Protein AF-0000000069701714 (afdb_homodimer)

Nearest PDB structures (foldseek):
  5wip-assembly1_D  TM=7.190E-01  e=1.326E-04  Escherichia coli
  6p77-assembly2_B  TM=6.780E-01  e=8.697E-03  Catenulispora acidiphila DSM 44928
  3f7s-assembly1_A-2  TM=6.806E-01  e=1.245E-02  Pseudomonas putida KT2440
  2rgq-assembly1_A  TM=5.587E-01  e=4.366E-02  Nostoc punctiforme PCC 73102
  3cnx-assembly1_A  TM=5.392E-01  e=1.832E-01  Streptomyces avermitilis

pLDDT: mean 75.85, std 23.56, range [25.2, 98.56]

InterPro domains:
  IPR007973 Pilus assembly TraE [PF05309] (18-181)
  IPR007973 Pilus assembly TraE [TIGR02761] (8-180)

Sequence (380 aa):
VELKAHRFMGRYTSLAFVILLGLLVISLSGNTLAWLQIDALINSHEETYIPMGLDASFTLSRNRTDASYLEQTAESLVLLRYNVSPESVKANHQALLRFFDNETRPAMQDVLAEEAQRVIDNNVTSAFYLSGLDTYPSAGMVDIHGTVQQWIGSRKQPPEEKTLRLELRYRRGMVTIKAFREKINVSALHVELKAHRFMGRYTSLAFVILLGLLVISLSGNTLAWLQIDALINSHEETYIPMGLDASFTLSRNRTDASYLEQTAESLVLLRYNVSPESVKANHQALLRFFDNETRPAMQDVLAEEAQRVIDNNVTSAFYLSGLDTYPSAGMVDIHGTVQQWIGSRKQPPEEKTLRLELRYRRGMVTIKAFREKINVSALH

Secondary structure (DSSP, 8-state):
-HHHHHHHHHHHHHHHHHHHHHHHHHHHHHHHHHHHHHHHHHHT-------TTS---SS-HHHHHHHHHHHHHHHHHHHHHHSB-TTTHHHHHHHHHTTB-TTTHHHHHHHHHHHHHHHHHTTEEEEEEEEEEEEEGGGTEEEEEEEEEEEETTEEPPPEEEEEEEEEEEETTEEEEEEEEEE--GGGG-/-HHHHHHHHHHHHHHHHHHHHHHHHHHHHHHHHHHHHHHHHHHT-------TTS---SS-HHHHHHHHHHHHHHHHHHHHHHSB-TTTHHHHHHHHHTTB-TTTHHHHHHHHHHHHHHHHHTTEEEEEEEEEEEEEGGGTEEEEEEEEEEEETTEEPPPEEEEEEEEEEEETTEEEEEEEEEE--GGGG-

Structure (mmCIF, N/CA/C/O backbone):
data_AF-0000000069701714-model_v1
#
loop_
_entity.id
_entity.type
_entity.pdbx_description
1 polymer 'Type IV conjugative transfer system protein TraE'
#
loop_
_atom_site.group_PDB
_atom_site.id
_atom_site.type_symbol
_atom_site.label_atom_id
_atom_site.label_alt_id
_atom_site.label_comp_id
_atom_site.label_asym_id
_atom_site.label_entity_id
_atom_site.label_seq_id
_atom_site.pdbx_PDB_ins_code
_atom_site.Cartn_x
_atom_site.Cartn_y
_atom_site.Cartn_z
_atom_site.occupancy
_atom_site.B_iso_or_equiv
_atom_site.auth_seq_id
_atom_site.auth_comp_id
_atom_site.auth_asym_id
_atom_site.auth_atom_id
_atom_site.pdbx_PDB_model_num
ATOM 1 N N . VAL A 1 1 ? -13.398 76.625 35.562 1 35.69 1 VAL A N 1
ATOM 2 C CA . VAL A 1 1 ? -14.047 75.625 34.719 1 35.69 1 VAL A CA 1
ATOM 3 C C . VAL A 1 1 ? -13.008 74.875 33.875 1 35.69 1 VAL A C 1
ATOM 5 O O . VAL A 1 1 ? -13.133 73.688 33.594 1 35.69 1 VAL A O 1
ATOM 8 N N . GLU A 1 2 ? -12 75.625 33.344 1 48.5 2 GLU A N 1
ATOM 9 C CA . GLU A 1 2 ? -10.984 75.062 32.438 1 48.5 2 GLU A CA 1
ATOM 10 C C . GLU A 1 2 ? -10.039 74.125 33.188 1 48.5 2 GLU A C 1
ATOM 12 O O . GLU A 1 2 ? -9.539 73.188 32.594 1 48.5 2 GLU A O 1
ATOM 17 N N . LEU A 1 3 ? -9.633 74.438 34.375 1 49.34 3 LEU A N 1
ATOM 18 C CA . LEU A 1 3 ? -8.703 73.625 35.125 1 49.34 3 LEU A CA 1
ATOM 19 C C . LEU A 1 3 ? -9.312 72.25 35.438 1 49.34 3 LEU A C 1
ATOM 21 O O . LEU A 1 3 ? -8.594 71.25 35.531 1 49.34 3 LEU A O 1
ATOM 25 N N . LYS A 1 4 ? -10.594 72.188 35.719 1 47.44 4 LYS A N 1
ATOM 26 C CA . LYS A 1 4 ? -11.25 70.938 36.031 1 47.44 4 LYS A CA 1
ATOM 27 C C . LYS A 1 4 ? -11.312 70 34.812 1 47.44 4 LYS A C 1
ATOM 29 O O . LYS A 1 4 ? -11.305 68.812 34.938 1 47.44 4 LYS A O 1
ATOM 34 N N . ALA A 1 5 ? -11.422 70.5 33.625 1 49.34 5 ALA A N 1
ATOM 35 C CA . ALA A 1 5 ? -11.5 69.75 32.406 1 49.34 5 ALA A CA 1
ATOM 36 C C . ALA A 1 5 ? -10.172 69.062 32.094 1 49.34 5 ALA A C 1
ATOM 38 O O . ALA A 1 5 ? -10.141 67.938 31.531 1 49.34 5 ALA A O 1
ATOM 39 N N . HIS A 1 6 ? -9.047 69.625 32.469 1 51.22 6 HIS A N 1
ATOM 40 C CA . HIS A 1 6 ? -7.738 69.062 32.188 1 51.22 6 HIS A CA 1
ATOM 41 C C . HIS A 1 6 ? -7.48 67.875 33.125 1 51.22 6 HIS A C 1
ATOM 43 O O . HIS A 1 6 ? -6.797 66.875 32.719 1 51.22 6 HIS A O 1
ATOM 49 N N . ARG A 1 7 ? -7.961 67.875 34.375 1 50.06 7 ARG A N 1
ATOM 50 C CA . ARG A 1 7 ? -7.77 66.75 35.281 1 50.06 7 ARG A CA 1
ATOM 51 C C . ARG A 1 7 ? -8.594 65.562 34.844 1 50.06 7 ARG A C 1
ATOM 53 O O . ARG A 1 7 ? -8.164 6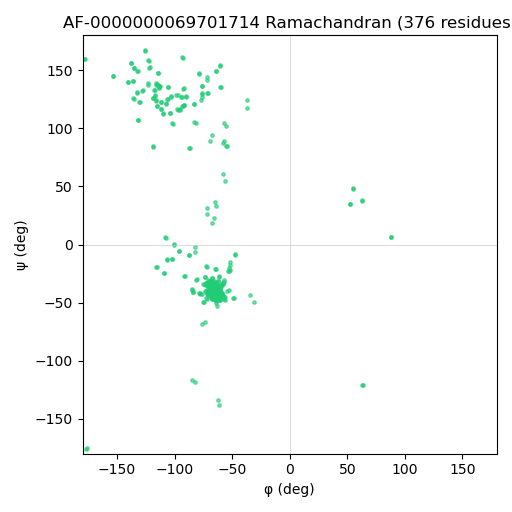4.438 35 1 50.06 7 ARG A O 1
ATOM 60 N N . PHE A 1 8 ? -9.773 65.812 34.25 1 49.41 8 PHE A N 1
ATOM 61 C CA . PHE A 1 8 ? -10.594 64.75 33.781 1 49.41 8 PHE A CA 1
ATOM 62 C C . PHE A 1 8 ? -9.977 64.125 32.531 1 49.41 8 PHE A C 1
ATOM 64 O O . PHE A 1 8 ? -10.094 62.906 32.312 1 49.41 8 PHE A O 1
ATOM 71 N N . MET A 1 9 ? -9.297 64.938 31.703 1 53.53 9 MET A N 1
ATOM 72 C CA . MET A 1 9 ? -8.648 64.438 30.5 1 53.53 9 MET A CA 1
ATOM 73 C C . MET A 1 9 ? -7.438 63.594 30.875 1 53.53 9 MET A C 1
ATOM 75 O O . MET A 1 9 ? -7.129 62.594 30.203 1 53.53 9 MET A O 1
ATOM 79 N N . GLY A 1 10 ? -6.84 64 31.969 1 51.97 10 GLY A N 1
ATOM 80 C CA . GLY A 1 10 ? -5.707 63.219 32.438 1 51.97 10 GLY A CA 1
ATOM 81 C C . GLY A 1 10 ? -6.094 61.844 32.906 1 51.97 10 GLY A C 1
ATOM 82 O O . GLY A 1 10 ? -5.375 60.844 32.656 1 51.97 10 GLY A O 1
ATOM 83 N N . ARG A 1 11 ? -7.242 61.688 33.625 1 60.72 11 ARG A N 1
ATOM 84 C CA . ARG A 1 11 ? -7.738 60.438 34.125 1 60.72 11 ARG A CA 1
ATOM 85 C C . ARG A 1 11 ? -8.211 59.531 32.969 1 60.72 11 ARG A C 1
ATOM 87 O O . ARG A 1 11 ? -7.984 58.312 33 1 60.72 11 ARG A O 1
ATOM 94 N N . TYR A 1 12 ? -8.828 60.156 31.969 1 59.78 12 TYR A N 1
ATOM 95 C CA . TYR A 1 12 ? -9.305 59.375 30.844 1 59.78 12 TYR A CA 1
ATOM 96 C C . TYR A 1 12 ? -8.133 58.906 29.984 1 59.78 12 TYR A C 1
ATOM 98 O O . TYR A 1 12 ? -8.148 57.781 29.484 1 59.78 12 TYR A O 1
ATOM 106 N N . THR A 1 13 ? -7.141 59.781 29.969 1 65.12 13 THR A N 1
ATOM 107 C CA . THR A 1 13 ? -5.961 59.344 29.219 1 65.12 13 THR A CA 1
ATOM 108 C C . THR A 1 13 ? -5.223 58.25 29.969 1 65.12 13 THR A C 1
ATOM 110 O O . THR A 1 13 ? -4.742 57.281 29.359 1 65.12 13 THR A O 1
ATOM 113 N N . SER A 1 14 ? -5.16 58.5 31.281 1 65.56 14 SER A N 1
ATOM 114 C CA . SER A 1 14 ? -4.527 57.438 32.062 1 65.56 14 SER A CA 1
ATOM 115 C C . SER A 1 14 ? -5.344 56.156 31.984 1 65.56 14 SER A C 1
ATOM 117 O O . SER A 1 14 ? -4.785 55.062 31.844 1 65.56 14 SER A O 1
ATOM 119 N N . LEU A 1 15 ? -6.668 56.219 31.906 1 64.81 15 LEU A N 1
ATOM 120 C CA . LEU A 1 15 ? -7.535 55.031 31.781 1 64.81 15 LEU A CA 1
ATOM 121 C C . LEU A 1 15 ? -7.406 54.406 30.406 1 64.81 15 LEU A C 1
ATOM 123 O O . LEU A 1 15 ? -7.375 53.188 30.281 1 64.81 15 LEU A O 1
ATOM 127 N N . ALA A 1 16 ? -7.234 55.281 29.438 1 66.12 16 ALA A N 1
ATOM 128 C CA . ALA A 1 16 ? -7.055 54.781 28.078 1 66.12 16 ALA A CA 1
ATOM 129 C C . ALA A 1 16 ? -5.723 54.062 27.938 1 66.12 16 ALA A C 1
ATOM 131 O O . ALA A 1 16 ? -5.648 53 27.297 1 66.12 16 ALA A O 1
ATOM 132 N N . PHE A 1 17 ? -4.797 54.594 28.609 1 65.81 17 PHE A N 1
ATOM 133 C CA . PHE A 1 17 ? -3.48 53.938 28.594 1 65.81 17 PHE A CA 1
ATOM 134 C C . PHE A 1 17 ? -3.514 52.594 29.312 1 65.81 17 PHE A C 1
ATOM 136 O O . PHE A 1 17 ? -2.934 51.625 28.828 1 65.81 17 PHE A O 1
ATOM 143 N N . VAL A 1 18 ? -4.164 52.5 30.406 1 65.81 18 VAL A N 1
ATOM 144 C CA . VAL A 1 18 ? -4.266 51.281 31.172 1 65.81 18 VAL A CA 1
ATOM 145 C C . VAL A 1 18 ? -5.051 50.219 30.375 1 65.81 18 VAL A C 1
ATOM 147 O O . VAL A 1 18 ? -4.684 49.062 30.344 1 65.81 18 VAL A O 1
ATOM 150 N N . ILE A 1 19 ? -6.039 50.688 29.594 1 66.88 19 ILE A N 1
ATOM 151 C CA . ILE A 1 19 ? -6.84 49.781 28.781 1 66.88 19 ILE A CA 1
ATOM 152 C C . ILE A 1 19 ? -6.016 49.281 27.594 1 66.88 19 ILE A C 1
ATOM 154 O O . ILE A 1 19 ? -6.027 48.094 27.281 1 66.88 19 ILE A O 1
ATOM 158 N N . LEU A 1 20 ? -5.223 50.25 27.031 1 70.06 20 LEU A N 1
ATOM 159 C CA . LEU A 1 20 ? -4.402 49.906 25.875 1 70.06 20 LEU A CA 1
ATOM 160 C C . LEU A 1 20 ? -3.273 48.969 26.297 1 70.06 20 LEU A C 1
ATOM 162 O O . LEU A 1 20 ? -2.945 48.031 25.562 1 70.06 20 LEU A O 1
ATOM 166 N N . LEU A 1 21 ? -2.701 49.219 27.453 1 69.38 21 LEU A N 1
ATOM 167 C CA . LEU A 1 21 ? -1.675 48.344 28 1 69.38 21 LEU A CA 1
ATOM 168 C C . LEU A 1 21 ? -2.256 46.969 28.328 1 69.38 21 LEU A C 1
ATOM 170 O O . LEU A 1 21 ? -1.619 45.938 28.078 1 69.38 21 LEU A O 1
ATOM 174 N N . GLY A 1 22 ? -3.465 46.906 28.812 1 69.25 22 GLY A N 1
ATOM 175 C CA . GLY A 1 22 ? -4.141 45.656 29.047 1 69.25 22 GLY A CA 1
ATOM 176 C C . GLY A 1 22 ? -4.422 44.875 27.781 1 69.25 22 GLY A C 1
ATOM 177 O O . GLY A 1 22 ? -4.188 43.656 27.719 1 69.25 22 GLY A O 1
ATOM 178 N N . LEU A 1 23 ? -4.906 45.594 26.75 1 71.75 23 LEU A N 1
ATOM 179 C CA . LEU A 1 23 ? -5.199 44.938 25.469 1 71.75 23 LEU A CA 1
ATOM 180 C C . LEU A 1 23 ? -3.918 44.438 24.812 1 71.75 23 LEU A C 1
ATOM 182 O O . LEU A 1 23 ? -3.914 43.375 24.188 1 71.75 23 LEU A O 1
ATOM 186 N N . LEU A 1 24 ? -2.842 45.125 24.953 1 70.44 24 LEU A N 1
ATOM 187 C CA . LEU A 1 24 ? -1.544 44.719 24.438 1 70.44 24 LEU A CA 1
ATOM 188 C C . LEU A 1 24 ? -1.056 43.469 25.156 1 70.44 24 LEU A C 1
ATOM 190 O O . LEU A 1 24 ? -0.547 42.531 24.516 1 70.44 24 LEU A O 1
ATOM 194 N N . VAL A 1 25 ? -1.129 43.438 26.469 1 69.56 25 VAL A N 1
ATOM 195 C CA . VAL A 1 25 ? -0.719 42.281 27.25 1 69.56 25 VAL A CA 1
ATOM 196 C C . VAL A 1 25 ? -1.58 41.062 26.875 1 69.56 25 VAL A C 1
ATOM 198 O O . VAL A 1 25 ? -1.067 39.969 26.703 1 69.56 25 VAL A O 1
ATOM 201 N N . ILE A 1 26 ? -2.826 41.25 26.625 1 67.12 26 ILE A N 1
ATOM 202 C CA . ILE A 1 26 ? -3.725 40.188 26.203 1 67.12 26 ILE A CA 1
ATOM 203 C C . ILE A 1 26 ? -3.338 39.719 24.797 1 67.12 26 ILE A C 1
ATOM 205 O O . ILE A 1 26 ? -3.283 38.5 24.547 1 67.12 26 ILE A O 1
ATOM 209 N N . SER A 1 27 ? -3.059 40.656 23.875 1 71.88 27 SER A N 1
ATOM 210 C CA . SER A 1 27 ? -2.666 40.312 22.516 1 71.88 27 SER A CA 1
ATOM 211 C C . SER A 1 27 ? -1.327 39.594 22.484 1 71.88 27 SER A C 1
ATOM 213 O O . SER A 1 27 ? -1.164 38.594 21.766 1 71.88 27 SER A O 1
ATOM 215 N N . LEU A 1 28 ? -0.394 40.031 23.328 1 67.69 28 LEU A N 1
ATOM 216 C CA . LEU A 1 28 ? 0.915 39.406 23.406 1 67.69 28 LEU A CA 1
ATOM 217 C C . LEU A 1 28 ? 0.807 38.031 24.062 1 67.69 28 LEU A C 1
ATOM 219 O O . LEU A 1 28 ? 1.471 37.094 23.641 1 67.69 28 LEU A O 1
ATOM 223 N N . SER A 1 29 ? 0.047 37.875 25.078 1 67.75 29 SER A N 1
ATOM 224 C CA . SER A 1 29 ? -0.213 36.562 25.703 1 67.75 29 SER A CA 1
ATOM 225 C C . SER A 1 29 ? -0.876 35.625 24.719 1 67.75 29 SER A C 1
ATOM 227 O O . SER A 1 29 ? -0.533 34.438 24.688 1 67.75 29 SER A O 1
ATOM 229 N N . GLY A 1 30 ? -1.789 36.188 24.031 1 64.56 30 GLY A N 1
ATOM 230 C CA . GLY A 1 30 ? -2.387 35.375 22.984 1 64.56 30 GLY A CA 1
ATOM 231 C C . GLY A 1 30 ? -1.386 34.938 21.938 1 64.56 30 GLY A C 1
ATOM 232 O O . GLY A 1 30 ? -1.435 33.781 21.484 1 64.56 30 GLY A O 1
ATOM 233 N N . ASN A 1 31 ? -0.5 35.75 21.516 1 68.38 31 ASN A N 1
ATOM 234 C CA . ASN A 1 31 ? 0.561 35.438 20.578 1 68.38 31 ASN A CA 1
ATOM 235 C C . ASN A 1 31 ? 1.516 34.375 21.141 1 68.38 31 ASN A C 1
ATOM 237 O O . ASN A 1 31 ? 1.912 33.469 20.438 1 68.38 31 ASN A O 1
ATOM 241 N N . THR A 1 32 ? 1.95 34.531 22.344 1 63.25 32 THR A N 1
ATOM 242 C CA . THR A 1 32 ? 2.863 33.594 22.984 1 63.25 32 THR A CA 1
ATOM 243 C C . THR A 1 32 ? 2.193 32.25 23.188 1 63.25 32 THR A C 1
ATOM 245 O O . THR A 1 32 ? 2.82 31.203 22.969 1 63.25 32 THR A O 1
ATOM 248 N N . LEU A 1 33 ? 0.977 32.25 23.625 1 58.03 33 LEU A N 1
ATOM 249 C CA . LEU A 1 33 ? 0.252 31 23.766 1 58.03 33 LEU A CA 1
ATOM 250 C C . LEU A 1 33 ? 0.104 30.281 22.438 1 58.03 33 LEU A C 1
ATOM 252 O O . LEU A 1 33 ? 0.226 29.062 22.359 1 58.03 33 LEU A O 1
ATOM 256 N N . ALA A 1 34 ? -0.141 30.969 21.422 1 57.62 34 ALA A N 1
ATOM 257 C CA . ALA A 1 34 ? -0.23 30.391 20.078 1 57.62 34 ALA A CA 1
ATOM 258 C C . ALA A 1 34 ? 1.113 29.828 19.641 1 57.62 34 ALA A C 1
ATOM 260 O O . ALA A 1 34 ? 1.172 28.75 19.047 1 57.62 34 ALA A O 1
ATOM 261 N N . TRP A 1 35 ? 2.127 30.469 20.078 1 59.03 35 TRP A N 1
ATOM 262 C CA . TRP A 1 35 ? 3.463 30 19.719 1 59.03 35 TRP A CA 1
ATOM 263 C C . TRP A 1 35 ? 3.859 28.797 20.578 1 59.03 35 TRP A C 1
ATOM 265 O O . TRP A 1 35 ? 4.477 27.844 20.078 1 59.03 35 TRP A O 1
ATOM 275 N N . LEU A 1 36 ? 3.578 28.812 21.828 1 51.25 36 LEU A N 1
ATOM 276 C CA . LEU A 1 36 ? 3.84 27.672 22.688 1 51.25 36 LEU A CA 1
ATOM 277 C C . LEU A 1 36 ? 3.023 26.453 22.25 1 51.25 36 LEU A C 1
ATOM 279 O O . LEU A 1 36 ? 3.521 25.328 22.266 1 51.25 36 LEU A O 1
ATOM 283 N N . GLN A 1 37 ? 1.837 26.625 21.922 1 49.97 37 GLN A N 1
ATOM 284 C CA . GLN A 1 37 ? 1.022 25.531 21.422 1 49.97 37 GLN A CA 1
ATOM 285 C C . GLN A 1 37 ? 1.606 24.953 20.125 1 49.97 37 GLN A C 1
ATOM 287 O O . GLN A 1 37 ? 1.603 23.734 19.922 1 49.97 37 GLN A O 1
ATOM 292 N N . ILE A 1 38 ? 2.098 25.766 19.344 1 45.94 38 ILE A N 1
ATOM 293 C CA . ILE A 1 38 ? 2.779 25.328 18.125 1 45.94 38 ILE A CA 1
ATOM 294 C C . ILE A 1 38 ? 4.02 24.516 18.5 1 45.94 38 ILE A C 1
ATOM 296 O O . ILE A 1 38 ? 4.27 23.453 17.938 1 45.94 38 ILE A O 1
ATOM 300 N N . ASP A 1 39 ? 4.805 25 19.375 1 44.94 39 ASP A N 1
ATOM 301 C CA . ASP A 1 39 ? 6.016 24.312 19.828 1 44.94 39 ASP A CA 1
ATOM 302 C C . ASP A 1 39 ? 5.676 23 20.516 1 44.94 39 ASP A C 1
ATOM 304 O O . ASP A 1 39 ? 6.348 21.984 20.297 1 44.94 39 ASP A O 1
ATOM 308 N N . ALA A 1 40 ? 4.805 22.922 21.516 1 39.19 40 ALA A N 1
ATOM 309 C CA . ALA A 1 40 ? 4.355 21.703 22.156 1 39.19 40 ALA A CA 1
ATOM 310 C C . ALA A 1 40 ? 3.838 20.688 21.141 1 39.19 40 ALA A C 1
ATOM 312 O O . ALA A 1 40 ? 4.039 19.484 21.281 1 39.19 40 ALA A O 1
ATOM 313 N N . LEU A 1 41 ? 3.199 21.219 20.25 1 36.28 41 LEU A N 1
ATOM 314 C CA . LEU A 1 41 ? 2.738 20.328 19.172 1 36.28 41 LEU A CA 1
ATOM 315 C C . LEU A 1 41 ? 3.918 19.766 18.406 1 36.28 41 LEU A C 1
ATOM 317 O O . LEU A 1 41 ? 3.904 18.594 18.016 1 36.28 41 LEU A O 1
ATOM 321 N N . ILE A 1 42 ? 4.906 20.547 18.281 1 32.75 42 ILE A N 1
ATOM 322 C CA . ILE A 1 42 ? 6.105 20.062 17.594 1 32.75 42 ILE A CA 1
ATOM 323 C C . ILE A 1 42 ? 6.879 19.125 18.516 1 32.75 42 ILE A C 1
ATOM 325 O O . ILE A 1 42 ? 7.355 18.078 18.078 1 32.75 42 ILE A O 1
ATOM 329 N N . ASN A 1 43 ? 7.148 19.453 19.703 1 31.67 43 ASN A N 1
ATOM 330 C CA . ASN A 1 43 ? 8.023 18.703 20.594 1 31.67 43 ASN A CA 1
ATOM 331 C C . ASN A 1 43 ? 7.289 17.531 21.234 1 31.67 43 ASN A C 1
ATOM 333 O O . ASN A 1 43 ? 7.883 16.75 22 1 31.67 43 ASN A O 1
ATOM 337 N N . SER A 1 44 ? 6.062 17.609 21.453 1 31.16 44 SER A N 1
ATOM 338 C CA . SER A 1 44 ? 5.438 16.5 22.172 1 31.16 44 SER A CA 1
ATOM 339 C C . SER A 1 44 ? 5.484 15.219 21.359 1 31.16 44 SER A C 1
ATOM 341 O O . SER A 1 44 ? 4.797 14.242 21.688 1 31.16 44 SER A O 1
ATOM 343 N N . HIS A 1 45 ? 6.426 15.188 20.453 1 29.75 45 HIS A N 1
ATOM 344 C CA . HIS A 1 45 ? 6.25 14.07 19.531 1 29.75 45 HIS A CA 1
ATOM 345 C C . HIS A 1 45 ? 6.562 12.742 20.203 1 29.75 45 HIS A C 1
ATOM 347 O O . HIS A 1 45 ? 7.098 11.828 19.562 1 29.75 45 HIS A O 1
ATOM 353 N N . GLU A 1 46 ? 6.422 12.68 21.484 1 27.73 46 GLU A N 1
ATOM 354 C CA . GLU A 1 46 ? 6.836 11.414 22.094 1 27.73 46 GLU A CA 1
ATOM 355 C C . GLU A 1 46 ? 5.941 10.266 21.625 1 27.73 46 GLU A C 1
ATOM 357 O O . GLU A 1 46 ? 4.867 10.047 22.188 1 27.73 46 GLU A O 1
ATOM 362 N N . GLU A 1 47 ? 5.52 10.289 20.375 1 27.14 47 GLU A N 1
ATOM 363 C CA . GLU A 1 47 ? 4.418 9.367 20.156 1 27.14 47 GLU A CA 1
ATOM 364 C C . GLU A 1 47 ? 4.883 7.914 20.25 1 27.14 47 GLU A C 1
ATOM 366 O O . GLU A 1 47 ? 5.738 7.477 19.469 1 27.14 47 GLU A O 1
ATOM 371 N N . THR A 1 48 ? 4.844 7.332 21.484 1 26.8 48 THR A N 1
ATOM 372 C CA . THR A 1 48 ? 4.992 5.922 21.828 1 26.8 48 THR A CA 1
ATOM 373 C C . THR A 1 48 ? 3.941 5.074 21.109 1 26.8 48 THR A C 1
ATOM 375 O O . THR A 1 48 ? 2.742 5.238 21.344 1 26.8 48 THR A O 1
ATOM 378 N N . TYR A 1 49 ? 3.941 5.074 19.828 1 27.89 49 TYR A N 1
ATOM 379 C CA . TYR A 1 49 ? 2.916 4.406 19.031 1 27.89 49 TYR A CA 1
ATOM 380 C C . TYR A 1 49 ? 2.807 2.932 19.406 1 27.89 49 TYR A C 1
ATOM 382 O O . TYR A 1 49 ? 3.758 2.168 19.234 1 27.89 49 TYR A O 1
ATOM 390 N N . ILE A 1 50 ? 2.012 2.562 20.469 1 28.92 50 ILE A N 1
ATOM 391 C CA . ILE A 1 50 ? 1.513 1.235 20.828 1 28.92 50 ILE A CA 1
ATOM 392 C C . ILE A 1 50 ? 0.72 0.66 19.656 1 28.92 5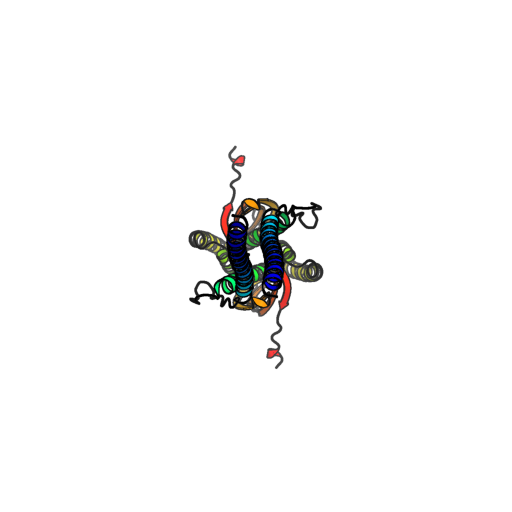0 ILE A C 1
ATOM 394 O O . ILE A 1 50 ? -0.202 1.302 19.141 1 28.92 50 ILE A O 1
ATOM 398 N N . PRO A 1 51 ? 1.087 -0.301 18.766 1 28.53 51 PRO A N 1
ATOM 399 C CA . PRO A 1 51 ? 0.241 -1.032 17.828 1 28.53 51 PRO A CA 1
ATOM 400 C C . PRO A 1 51 ? -1.134 -1.368 18.406 1 28.53 51 PRO A C 1
ATOM 402 O O . PRO A 1 51 ? -1.293 -1.451 19.625 1 28.53 51 PRO A O 1
ATOM 405 N N . MET A 1 52 ? -2.344 -1.035 17.844 1 30.59 52 MET A N 1
ATOM 406 C CA . MET A 1 52 ? -3.68 -1.103 18.438 1 30.59 52 MET A CA 1
ATOM 407 C C . MET A 1 52 ? -3.797 -2.291 19.375 1 30.59 52 MET A C 1
ATOM 409 O O . MET A 1 52 ? -4.711 -2.344 20.203 1 30.59 52 MET A O 1
ATOM 413 N N . GLY A 1 53 ? -3.424 -3.49 19.297 1 28.48 53 GLY A N 1
ATOM 414 C CA . GLY A 1 53 ? -3.553 -4.199 20.562 1 28.48 53 GLY A CA 1
ATOM 415 C C . GLY A 1 53 ? -2.766 -3.555 21.688 1 28.48 53 GLY A C 1
ATOM 416 O O . GLY A 1 53 ? -2.74 -4.07 22.812 1 28.48 53 GLY A O 1
ATOM 417 N N . LEU A 1 54 ? -1.708 -3.021 21.375 1 25.25 54 LEU A N 1
ATOM 418 C CA . LEU A 1 54 ? -0.882 -2.648 22.531 1 25.25 54 LEU A CA 1
ATOM 419 C C . LEU A 1 54 ? -1.433 -1.401 23.203 1 25.25 54 LEU A C 1
ATOM 421 O O . LEU A 1 54 ? -1.924 -0.487 22.547 1 25.25 54 LEU A O 1
ATOM 425 N N . ASP A 1 55 ? -1.761 -1.233 24.578 1 26.53 55 ASP A N 1
ATOM 426 C CA . ASP A 1 55 ? -2.24 -0.361 25.641 1 26.53 55 ASP A CA 1
ATOM 427 C C . ASP A 1 55 ? -1.522 0.986 25.609 1 26.53 55 ASP A C 1
ATOM 429 O O . ASP A 1 55 ? -1.557 1.734 26.594 1 26.53 55 ASP A O 1
ATOM 433 N N . ALA A 1 56 ? -0.498 1.4 24.922 1 29.08 56 ALA A N 1
ATOM 434 C CA . ALA A 1 56 ? 0.23 2.482 25.578 1 29.08 56 ALA A CA 1
ATOM 435 C C . ALA A 1 56 ? -0.569 3.783 25.547 1 29.08 56 ALA A C 1
ATOM 437 O O . ALA A 1 56 ? -1.261 4.066 24.562 1 29.08 56 ALA A O 1
ATOM 438 N N . SER A 1 57 ? -0.622 4.879 26.656 1 27.36 57 SER A N 1
ATOM 439 C CA . SER A 1 57 ? -1.278 6.035 27.25 1 27.36 57 SER A CA 1
ATOM 440 C C . SER A 1 57 ? -1.317 7.215 26.297 1 27.36 57 SER A C 1
ATOM 442 O O . SER A 1 57 ? -0.627 7.211 25.266 1 27.36 57 SER A O 1
ATOM 444 N N . PHE A 1 58 ? -1.007 8.711 26.906 1 27.38 58 PHE A N 1
ATOM 445 C CA . PHE A 1 58 ? -1.506 10.078 26.984 1 27.38 58 PHE A CA 1
ATOM 446 C C . PHE A 1 58 ? -1.075 10.883 25.766 1 27.38 58 PHE A C 1
ATOM 448 O O . PHE A 1 58 ? -1.895 11.562 25.141 1 27.38 58 PHE A O 1
ATOM 455 N N . THR A 1 59 ? -0.13 12.109 25.984 1 30.94 59 THR A N 1
ATOM 456 C CA . THR A 1 59 ? 0.456 13.32 25.406 1 30.94 59 THR A CA 1
ATOM 457 C C . THR A 1 59 ? 1.133 13.008 24.078 1 30.94 59 THR A C 1
ATOM 459 O O . THR A 1 59 ? 1.718 13.898 23.453 1 30.94 59 THR A O 1
ATOM 462 N N . LEU A 1 60 ? 1.586 11.734 23.609 1 34.5 60 LEU A N 1
ATOM 463 C CA . LEU A 1 60 ? 2.199 10.625 22.875 1 34.5 60 LEU A CA 1
ATOM 464 C C . LEU A 1 60 ? 1.333 10.211 21.703 1 34.5 60 LEU A C 1
ATOM 466 O O . LEU A 1 60 ? 1.586 9.172 21.078 1 34.5 60 LEU A O 1
ATOM 470 N N . SER A 1 61 ? 0.298 10.672 21.422 1 41.62 61 SER A N 1
ATOM 471 C CA . SER A 1 61 ? -0.87 10.312 20.625 1 41.62 61 SER A CA 1
ATOM 472 C C . SER A 1 61 ? -0.595 10.477 19.141 1 41.62 61 SER A C 1
ATOM 474 O O . SER A 1 61 ? -0.863 9.57 18.344 1 41.62 61 SER A O 1
ATOM 476 N N . ARG A 1 62 ? -0.41 12.008 18.703 1 43.75 62 ARG A N 1
ATOM 477 C CA . ARG A 1 62 ? -0.035 12.273 17.312 1 43.75 62 ARG A CA 1
ATOM 478 C C . ARG A 1 62 ? 1.143 11.398 16.891 1 43.75 62 ARG A C 1
ATOM 480 O O . ARG A 1 62 ? 1.17 10.891 15.766 1 43.75 62 ARG A O 1
ATOM 487 N N . ASN A 1 63 ? 2.25 11.406 17.953 1 51.81 63 ASN A N 1
ATOM 488 C CA . ASN A 1 63 ? 3.461 10.656 17.625 1 51.81 63 ASN A CA 1
ATOM 489 C C . ASN A 1 63 ? 3.158 9.18 17.391 1 51.81 63 ASN A C 1
ATOM 491 O O . ASN A 1 63 ? 3.688 8.578 16.453 1 51.81 63 ASN A O 1
ATOM 495 N N . ARG A 1 64 ? 2.182 8.789 18.203 1 58.19 64 ARG A N 1
ATOM 496 C CA . ARG A 1 64 ? 1.89 7.367 18.016 1 58.19 64 ARG A CA 1
ATOM 497 C C . ARG A 1 64 ? 1.04 7.145 16.766 1 58.19 64 ARG A C 1
ATOM 499 O O . ARG A 1 64 ? 1.255 6.184 16.031 1 58.19 64 ARG A O 1
ATOM 506 N N . THR A 1 65 ? 0.091 8.047 16.656 1 60.62 65 THR A N 1
ATOM 507 C CA . THR A 1 65 ? -0.744 7.93 15.477 1 60.62 65 THR A CA 1
ATOM 508 C C . THR A 1 65 ? 0.09 8.102 14.211 1 60.62 65 THR A C 1
ATOM 510 O O . THR A 1 65 ? -0.084 7.363 13.234 1 60.62 65 THR A O 1
ATOM 513 N N . ASP A 1 66 ? 1.007 9.07 14.367 1 69.19 66 ASP A N 1
ATOM 514 C CA . ASP A 1 66 ? 1.93 9.242 13.25 1 69.19 66 ASP A CA 1
ATOM 515 C C . ASP A 1 66 ? 2.791 7.996 13.047 1 69.19 66 ASP A C 1
ATOM 517 O O . ASP A 1 66 ? 3.021 7.57 11.914 1 69.19 66 ASP A O 1
ATOM 521 N N . ALA A 1 67 ? 3.08 7.445 14.242 1 76.06 67 ALA A N 1
ATOM 522 C CA . ALA A 1 67 ? 3.916 6.25 14.156 1 76.06 67 ALA A CA 1
ATOM 523 C C . ALA A 1 67 ? 3.139 5.078 13.57 1 76.06 67 ALA A C 1
ATOM 525 O O . ALA A 1 67 ? 3.662 4.34 12.727 1 76.06 67 ALA A O 1
ATOM 526 N N . SER A 1 68 ? 1.926 4.898 13.992 1 79.5 68 SER A N 1
ATOM 527 C CA . SER A 1 68 ? 1.097 3.803 13.492 1 79.5 68 SER A CA 1
ATOM 528 C C . SER A 1 68 ? 0.851 3.93 11.992 1 79.5 68 SER A C 1
ATOM 530 O O . SER A 1 68 ? 0.866 2.932 11.273 1 79.5 68 SER A O 1
ATOM 532 N N . TYR A 1 69 ? 0.743 5.121 11.602 1 80.81 69 TYR A N 1
ATOM 533 C CA . TYR A 1 69 ? 0.509 5.352 10.18 1 80.81 69 TYR A CA 1
ATOM 534 C C . TYR A 1 69 ? 1.761 5.047 9.367 1 80.81 69 TYR A C 1
ATOM 536 O O . TYR A 1 69 ? 1.681 4.43 8.305 1 80.81 69 TYR A O 1
ATOM 544 N N . LEU A 1 70 ? 2.842 5.488 9.898 1 84.19 70 LEU A N 1
ATOM 545 C CA . LEU A 1 70 ? 4.098 5.203 9.211 1 84.19 70 LEU A CA 1
ATOM 546 C C . LEU A 1 70 ? 4.324 3.697 9.094 1 84.19 70 LEU A C 1
ATOM 548 O O . LEU A 1 70 ? 4.777 3.211 8.055 1 84.19 70 LEU A O 1
ATOM 552 N N . GLU A 1 71 ? 3.953 3.012 10.078 1 88.31 71 GLU A N 1
ATOM 553 C CA . GLU A 1 71 ? 4.117 1.561 10.094 1 88.31 71 GLU A CA 1
ATOM 554 C C . GLU A 1 71 ? 3.207 0.89 9.07 1 88.31 71 GLU A C 1
ATOM 556 O O . GLU A 1 71 ? 3.652 0.032 8.305 1 88.31 71 GLU A O 1
ATOM 561 N N . GLN A 1 72 ? 1.971 1.297 9.047 1 89.19 72 GLN A N 1
ATOM 562 C CA . GLN A 1 72 ? 1.015 0.722 8.109 1 89.19 72 GLN A CA 1
ATOM 563 C C . GLN A 1 72 ? 1.415 1.017 6.664 1 89.19 72 GLN A C 1
ATOM 565 O O . GLN A 1 72 ? 1.374 0.129 5.809 1 89.19 72 GLN A O 1
ATOM 570 N N . THR A 1 73 ? 1.815 2.248 6.473 1 90.62 73 THR A N 1
ATOM 571 C CA . THR A 1 73 ? 2.25 2.633 5.137 1 90.62 73 THR A CA 1
ATOM 572 C C . THR A 1 73 ? 3.498 1.854 4.727 1 90.62 73 THR A C 1
ATOM 574 O O . THR A 1 73 ? 3.549 1.278 3.639 1 90.62 73 THR A O 1
ATOM 577 N N . ALA A 1 74 ? 4.441 1.794 5.617 1 93.81 74 ALA A N 1
ATOM 578 C CA . ALA A 1 74 ? 5.68 1.071 5.328 1 93.81 74 ALA A CA 1
ATOM 579 C C . ALA A 1 74 ? 5.398 -0.398 5.027 1 93.81 74 ALA A C 1
ATOM 581 O O . ALA A 1 74 ? 5.953 -0.962 4.082 1 93.81 74 ALA A O 1
ATOM 582 N N . GLU A 1 75 ? 4.59 -0.991 5.844 1 94.56 75 GLU A N 1
ATOM 583 C CA . GLU A 1 75 ? 4.23 -2.387 5.609 1 94.56 75 GLU A CA 1
ATOM 584 C C . GLU A 1 75 ? 3.633 -2.576 4.219 1 94.56 75 GLU A C 1
ATOM 586 O O . GLU A 1 75 ? 4.02 -3.492 3.49 1 94.56 75 GLU A O 1
ATOM 591 N N . SER A 1 76 ? 2.703 -1.73 3.855 1 95.81 76 SER A N 1
ATOM 592 C CA . SER A 1 76 ? 2.055 -1.845 2.553 1 95.81 76 SER A CA 1
ATOM 593 C C . SER A 1 76 ? 3.066 -1.713 1.418 1 95.81 76 SER A C 1
ATOM 595 O O . SER A 1 76 ? 2.969 -2.416 0.41 1 95.81 76 SER A O 1
ATOM 597 N N . LEU A 1 77 ? 3.982 -0.855 1.56 1 97.19 77 LEU A N 1
ATOM 598 C CA . LEU A 1 77 ? 4.988 -0.637 0.528 1 97.19 77 LEU A CA 1
ATOM 599 C C . LEU A 1 77 ? 5.895 -1.857 0.384 1 97.19 77 LEU A C 1
ATOM 601 O O . LEU A 1 77 ? 6.27 -2.229 -0.73 1 97.19 77 LEU A O 1
ATOM 605 N N . VAL A 1 78 ? 6.203 -2.49 1.452 1 97.94 78 VAL A N 1
ATOM 606 C CA . VAL A 1 78 ? 7.012 -3.705 1.416 1 97.94 78 VAL A CA 1
ATOM 607 C C . VAL A 1 78 ? 6.242 -4.812 0.699 1 97.94 78 VAL A C 1
ATOM 609 O O . VAL A 1 78 ? 6.816 -5.551 -0.109 1 97.94 78 VAL A O 1
ATOM 612 N N . LEU A 1 79 ? 4.965 -4.879 1.002 1 98.12 79 LEU A N 1
ATOM 613 C CA . LEU A 1 79 ? 4.164 -5.922 0.37 1 98.12 79 LEU A CA 1
ATOM 614 C C . LEU A 1 79 ? 4.027 -5.668 -1.127 1 98.12 79 LEU A C 1
ATOM 616 O O . LEU A 1 79 ? 3.996 -6.613 -1.92 1 98.12 79 LEU A O 1
ATOM 620 N N . LEU A 1 80 ? 3.975 -4.398 -1.546 1 98 80 LEU A N 1
ATOM 621 C CA . LEU A 1 80 ? 3.943 -4.062 -2.965 1 98 80 LEU A CA 1
ATOM 622 C C . LEU A 1 80 ? 5.219 -4.527 -3.662 1 98 80 LEU A C 1
ATOM 624 O O . LEU A 1 80 ? 5.184 -4.93 -4.828 1 98 80 LEU A O 1
ATOM 628 N N . ARG A 1 81 ? 6.262 -4.527 -2.982 1 98.56 81 ARG A N 1
ATOM 629 C CA . ARG A 1 81 ? 7.531 -4.891 -3.602 1 98.56 81 ARG A CA 1
ATOM 630 C C . ARG A 1 81 ? 7.723 -6.406 -3.609 1 98.56 81 ARG A C 1
ATOM 632 O O . ARG A 1 81 ? 8.172 -6.973 -4.605 1 98.56 81 ARG A O 1
ATOM 639 N N . TYR A 1 82 ? 7.309 -7.082 -2.52 1 98.38 82 TYR A N 1
ATOM 640 C CA . TYR A 1 82 ? 7.777 -8.445 -2.322 1 98.38 82 TYR A CA 1
ATOM 641 C C . TYR A 1 82 ? 6.648 -9.453 -2.541 1 98.38 82 TYR A C 1
ATOM 643 O O . TYR A 1 82 ? 6.898 -10.641 -2.736 1 98.38 82 TYR A O 1
ATOM 651 N N . ASN A 1 83 ? 5.383 -9.008 -2.357 1 98.25 83 ASN A N 1
ATOM 652 C CA . ASN A 1 83 ? 4.277 -9.922 -2.641 1 98.25 83 ASN A CA 1
ATOM 653 C C . ASN A 1 83 ? 3.869 -9.867 -4.109 1 98.25 83 ASN A C 1
ATOM 655 O O . ASN A 1 83 ? 2.895 -9.203 -4.465 1 98.25 83 ASN A O 1
ATOM 659 N N . VAL A 1 84 ? 4.66 -10.664 -4.898 1 97.69 84 VAL A N 1
ATOM 660 C CA . VAL A 1 84 ? 4.492 -10.531 -6.34 1 97.69 84 VAL A CA 1
ATOM 661 C C . VAL A 1 84 ? 4.508 -11.906 -6.996 1 97.69 84 VAL A C 1
ATOM 663 O O . VAL A 1 84 ? 4.977 -12.883 -6.398 1 97.69 84 VAL A O 1
ATOM 666 N N . SER A 1 85 ? 3.943 -12 -8.086 1 95 85 SER A N 1
ATOM 667 C CA . SER A 1 85 ? 3.986 -13.078 -9.07 1 95 85 SER A CA 1
ATOM 668 C C . SER A 1 85 ? 4.387 -12.562 -10.445 1 95 85 SER A C 1
ATOM 670 O O . SER A 1 85 ? 4.48 -11.352 -10.656 1 95 85 SER A O 1
ATOM 672 N N . PRO A 1 86 ? 4.723 -13.445 -11.367 1 94.81 86 PRO A N 1
ATOM 673 C CA . PRO A 1 86 ? 5.031 -12.984 -12.727 1 94.81 86 PRO A CA 1
ATOM 674 C C . PRO A 1 86 ? 3.926 -12.117 -13.32 1 94.81 86 PRO A C 1
ATOM 676 O O . PRO A 1 86 ? 4.203 -11.219 -14.125 1 94.81 86 PRO A O 1
ATOM 679 N N . GLU A 1 87 ? 2.703 -12.227 -12.852 1 91 87 GLU A N 1
ATOM 680 C CA . GLU A 1 87 ? 1.555 -11.531 -13.43 1 91 87 GLU A CA 1
ATOM 681 C C . GLU A 1 87 ? 1.332 -10.18 -12.75 1 91 87 GLU A C 1
ATOM 683 O O . GLU A 1 87 ? 0.819 -9.25 -13.375 1 91 87 GLU A O 1
ATOM 688 N N . SER A 1 88 ? 1.771 -10.133 -11.5 1 95.12 88 SER A N 1
ATOM 689 C CA . SER A 1 88 ? 1.381 -8.945 -10.75 1 95.12 88 SER A CA 1
ATOM 690 C C . SER A 1 88 ? 2.564 -8 -10.555 1 95.12 88 SER A C 1
ATOM 692 O O . SER A 1 88 ? 2.381 -6.832 -10.219 1 95.12 88 SER A O 1
ATOM 694 N N . VAL A 1 89 ? 3.781 -8.438 -10.82 1 97.44 89 VAL A N 1
ATOM 695 C CA . VAL A 1 89 ? 4.984 -7.734 -10.391 1 97.44 89 VAL A CA 1
ATOM 696 C C . VAL A 1 89 ? 5.066 -6.375 -11.078 1 97.44 89 VAL A C 1
ATOM 698 O O . VAL A 1 89 ? 5.453 -5.383 -10.461 1 97.44 89 VAL A O 1
ATOM 701 N N . LYS A 1 90 ? 4.688 -6.254 -12.297 1 94.75 90 LYS A N 1
ATOM 702 C CA . LYS A 1 90 ? 4.797 -4.977 -13 1 94.75 90 LYS A CA 1
ATOM 703 C C . LYS A 1 90 ? 3.838 -3.945 -12.406 1 94.75 90 LYS A C 1
ATOM 705 O O . LYS A 1 90 ? 4.234 -2.809 -12.133 1 94.75 90 LYS A O 1
ATOM 710 N N . ALA A 1 91 ? 2.639 -4.352 -12.188 1 93.06 91 ALA A N 1
ATOM 711 C CA . ALA A 1 91 ? 1.651 -3.447 -11.602 1 93.06 91 ALA A CA 1
ATOM 712 C C . ALA A 1 91 ? 2.047 -3.043 -10.188 1 93.06 91 ALA A C 1
ATOM 714 O O . ALA A 1 91 ? 1.976 -1.865 -9.828 1 93.06 91 ALA A O 1
ATOM 715 N N . ASN A 1 92 ? 2.455 -4.023 -9.391 1 97.69 92 ASN A N 1
ATOM 716 C CA . ASN A 1 92 ? 2.861 -3.758 -8.016 1 97.69 92 ASN A CA 1
ATOM 717 C C . ASN A 1 92 ? 4.043 -2.793 -7.957 1 97.69 92 ASN A C 1
ATOM 719 O O . ASN A 1 92 ? 4.012 -1.815 -7.207 1 97.69 92 ASN A O 1
ATOM 723 N N . HIS A 1 93 ? 5.059 -3.07 -8.812 1 98 93 HIS A N 1
ATOM 724 C CA . HIS A 1 93 ? 6.262 -2.25 -8.789 1 98 93 HIS A CA 1
ATOM 725 C C . HIS A 1 93 ? 5.988 -0.85 -9.328 1 98 93 HIS A C 1
ATOM 727 O O . HIS A 1 93 ? 6.578 0.126 -8.859 1 98 93 HIS A O 1
ATOM 733 N N . GLN A 1 94 ? 5.16 -0.744 -10.234 1 94.44 94 GLN A N 1
ATOM 734 C CA . GLN A 1 94 ? 4.781 0.577 -10.727 1 94.44 94 GLN A CA 1
ATOM 735 C C . GLN A 1 94 ? 4.086 1.392 -9.641 1 94.44 94 GLN A C 1
ATOM 737 O O . GLN A 1 94 ? 4.363 2.582 -9.477 1 94.44 94 GLN A O 1
ATOM 742 N N . ALA A 1 95 ? 3.164 0.783 -8.961 1 93.69 95 ALA A N 1
ATOM 743 C CA . ALA A 1 95 ? 2.498 1.461 -7.855 1 93.69 95 ALA A CA 1
ATOM 744 C C . ALA A 1 95 ? 3.504 1.902 -6.797 1 93.69 95 ALA A C 1
ATOM 746 O O . ALA A 1 95 ? 3.42 3.02 -6.281 1 93.69 95 ALA A O 1
ATOM 747 N N . LEU A 1 96 ? 4.438 1.024 -6.488 1 96.94 96 LEU A N 1
ATOM 748 C CA . LEU A 1 96 ? 5.48 1.34 -5.52 1 96.94 96 LEU A CA 1
ATOM 749 C C . LEU A 1 96 ? 6.312 2.531 -5.98 1 96.94 96 LEU A C 1
ATOM 751 O O . LEU A 1 96 ? 6.617 3.426 -5.188 1 96.94 96 LEU A O 1
ATOM 755 N N . LEU A 1 97 ? 6.625 2.582 -7.242 1 95.5 97 LEU A N 1
ATOM 756 C CA . LEU A 1 97 ? 7.457 3.635 -7.816 1 95.5 97 LEU A CA 1
ATOM 757 C C . LEU A 1 97 ? 6.809 5 -7.637 1 95.5 97 LEU A C 1
ATOM 759 O O . LEU A 1 97 ? 7.5 6.004 -7.449 1 95.5 97 LEU A O 1
ATOM 763 N N . ARG A 1 98 ? 5.578 5.016 -7.562 1 90.88 98 ARG A N 1
ATOM 764 C CA . ARG A 1 98 ? 4.863 6.285 -7.461 1 90.88 98 ARG A CA 1
ATOM 765 C C . ARG A 1 98 ? 5.047 6.91 -6.082 1 90.88 98 ARG A C 1
ATOM 767 O O . ARG A 1 98 ? 4.824 8.109 -5.906 1 90.88 98 ARG A O 1
ATOM 774 N N . PHE A 1 99 ? 5.441 6.129 -5.148 1 92.62 99 PHE A N 1
ATOM 775 C CA . PHE A 1 99 ? 5.629 6.652 -3.799 1 92.62 99 PHE A CA 1
ATOM 776 C C . PHE A 1 99 ? 7.035 7.211 -3.621 1 92.62 99 PHE A C 1
ATOM 778 O O . PHE A 1 99 ? 7.316 7.895 -2.637 1 92.62 99 PHE A O 1
ATOM 785 N N . PHE A 1 100 ? 7.887 6.988 -4.578 1 94 100 PHE A N 1
ATOM 786 C CA . PHE A 1 100 ? 9.25 7.488 -4.422 1 94 100 PHE A CA 1
ATOM 787 C C . PHE A 1 100 ? 9.312 8.977 -4.73 1 94 100 PHE A C 1
ATOM 789 O O . PHE A 1 100 ? 8.609 9.469 -5.609 1 94 100 PHE A O 1
ATOM 796 N N . ASP A 1 101 ? 10.219 9.594 -3.998 1 86.88 101 ASP A N 1
ATOM 797 C CA . ASP A 1 101 ? 10.539 10.977 -4.332 1 86.88 101 ASP A CA 1
ATOM 798 C C . ASP A 1 101 ? 11.086 11.086 -5.754 1 86.88 101 ASP A C 1
ATOM 800 O O . ASP A 1 101 ? 11.75 10.172 -6.238 1 86.88 101 ASP A O 1
ATOM 804 N N . ASN A 1 102 ? 10.875 12.273 -6.262 1 86.88 102 ASN A N 1
ATOM 805 C CA . ASN A 1 102 ? 11.312 12.523 -7.629 1 86.88 102 ASN A CA 1
ATOM 806 C C . ASN A 1 102 ? 12.812 12.297 -7.789 1 86.88 102 ASN A C 1
ATOM 808 O O . ASN A 1 102 ? 13.266 11.812 -8.828 1 86.88 102 ASN A O 1
ATOM 812 N N . GLU A 1 103 ? 13.547 12.555 -6.84 1 89.06 103 GLU A N 1
ATOM 813 C CA . GLU A 1 103 ? 15 12.469 -6.906 1 89.06 103 GLU A CA 1
ATOM 814 C C . GLU A 1 103 ? 15.469 11.016 -6.918 1 89.06 103 GLU A C 1
ATOM 816 O O . GLU A 1 103 ? 16.453 10.68 -7.582 1 89.06 103 GLU A O 1
ATOM 821 N N . THR A 1 104 ? 14.797 10.133 -6.238 1 92.12 104 THR A N 1
ATOM 822 C CA . THR A 1 104 ? 15.273 8.758 -6.074 1 92.12 104 THR A CA 1
ATOM 823 C C . THR A 1 104 ? 14.516 7.816 -7.008 1 92.12 104 THR A C 1
ATOM 825 O O . THR A 1 104 ? 14.945 6.68 -7.23 1 92.12 104 THR A O 1
ATOM 828 N N . ARG A 1 105 ? 13.477 8.258 -7.578 1 93.5 105 ARG A N 1
ATOM 829 C CA . ARG A 1 105 ? 12.578 7.422 -8.367 1 93.5 105 ARG A CA 1
ATOM 830 C C . ARG A 1 105 ? 13.305 6.801 -9.555 1 93.5 105 ARG A C 1
ATOM 832 O O . ARG A 1 105 ? 13.188 5.598 -9.797 1 93.5 105 ARG A O 1
ATOM 839 N N . PRO A 1 106 ? 14.18 7.57 -10.289 1 92.81 106 PRO A N 1
ATOM 840 C CA . PRO A 1 106 ? 14.812 6.965 -11.461 1 92.81 106 PRO A CA 1
ATOM 841 C C . PRO A 1 106 ? 15.734 5.801 -11.102 1 92.81 106 PRO A C 1
ATOM 843 O O . PRO A 1 106 ? 15.719 4.766 -11.766 1 92.81 106 PRO A O 1
ATOM 846 N N . ALA A 1 107 ? 16.484 5.922 -10.117 1 94.88 107 ALA A N 1
ATOM 847 C CA . ALA A 1 107 ? 17.375 4.844 -9.695 1 94.88 107 ALA A CA 1
ATOM 848 C C . ALA A 1 107 ? 16.578 3.607 -9.289 1 94.88 107 ALA A C 1
ATOM 850 O O . ALA A 1 107 ? 16.969 2.48 -9.609 1 94.88 107 ALA A O 1
ATOM 851 N N . MET A 1 108 ? 15.484 3.834 -8.609 1 96.81 108 MET A N 1
ATOM 852 C CA . MET A 1 108 ? 14.68 2.703 -8.148 1 96.81 108 MET A CA 1
ATOM 853 C C . MET A 1 108 ? 13.922 2.066 -9.305 1 96.81 108 MET A C 1
ATOM 855 O O . MET A 1 108 ? 13.617 0.873 -9.273 1 96.81 108 MET A O 1
ATOM 859 N N . GLN A 1 109 ? 13.633 2.873 -10.281 1 96.44 109 GLN A N 1
ATOM 860 C CA . GLN A 1 109 ? 12.977 2.33 -11.469 1 96.44 109 GLN A CA 1
ATOM 861 C C . GLN A 1 109 ? 13.82 1.234 -12.109 1 96.44 109 GLN A C 1
ATOM 863 O O . GLN A 1 109 ? 13.297 0.186 -12.492 1 96.44 109 GLN A O 1
ATOM 868 N N . ASP A 1 110 ? 15.094 1.441 -12.188 1 96.75 110 ASP A N 1
ATOM 869 C CA . ASP A 1 110 ? 15.992 0.455 -12.773 1 96.75 110 ASP A CA 1
ATOM 870 C C . ASP A 1 110 ? 16.078 -0.797 -11.898 1 96.75 110 ASP A C 1
ATOM 872 O O . ASP A 1 110 ? 16.031 -1.919 -12.414 1 96.75 110 ASP A O 1
ATOM 876 N N . VAL A 1 111 ? 16.203 -0.612 -10.688 1 97.38 111 VAL A N 1
ATOM 877 C CA . VAL A 1 111 ? 16.312 -1.722 -9.742 1 97.38 111 VAL A CA 1
ATOM 878 C C . VAL A 1 111 ? 15.062 -2.59 -9.812 1 97.38 111 VAL A C 1
ATOM 880 O O . VAL A 1 111 ? 15.156 -3.814 -9.922 1 97.38 111 VAL A O 1
ATOM 883 N N . LEU A 1 112 ? 13.898 -1.964 -9.781 1 98.12 112 LEU A N 1
ATOM 884 C CA . LEU A 1 112 ? 12.633 -2.693 -9.766 1 98.12 112 LEU A CA 1
ATOM 885 C C . LEU A 1 112 ? 12.375 -3.361 -11.117 1 98.12 112 LEU A C 1
ATOM 887 O O . LEU A 1 112 ? 11.781 -4.441 -11.172 1 98.12 112 LEU A O 1
ATOM 891 N N . ALA A 1 113 ? 12.82 -2.688 -12.172 1 97.56 113 ALA A N 1
ATOM 892 C CA . ALA A 1 113 ? 12.68 -3.297 -13.492 1 97.56 113 ALA A CA 1
ATOM 893 C C . ALA A 1 113 ? 13.484 -4.594 -13.594 1 97.56 113 ALA A C 1
ATOM 895 O O . ALA A 1 113 ? 13 -5.59 -14.133 1 97.56 113 ALA A O 1
ATOM 896 N N . GLU A 1 114 ? 14.641 -4.578 -13.094 1 98.12 114 GLU A N 1
ATOM 897 C CA . GLU A 1 114 ? 15.477 -5.777 -13.086 1 98.12 114 GLU A CA 1
ATOM 898 C C . GLU A 1 114 ? 14.852 -6.875 -12.227 1 98.12 114 GLU A C 1
ATOM 900 O O . GLU A 1 114 ? 14.836 -8.047 -12.617 1 98.12 114 GLU A O 1
ATOM 905 N N . GLU A 1 115 ? 14.383 -6.484 -11.07 1 97.88 115 GLU A N 1
ATOM 906 C CA . GLU A 1 115 ? 13.719 -7.445 -10.203 1 97.88 115 GLU A CA 1
ATOM 907 C C . GLU A 1 115 ? 12.492 -8.047 -10.875 1 97.88 115 GLU A C 1
ATOM 909 O O . GLU A 1 115 ? 12.258 -9.258 -10.789 1 97.88 115 GLU A O 1
ATOM 914 N N . ALA A 1 116 ? 11.742 -7.195 -11.516 1 98.06 116 ALA A N 1
ATOM 915 C CA . ALA A 1 116 ? 10.539 -7.664 -12.203 1 98.06 116 ALA A CA 1
ATOM 916 C C . ALA A 1 116 ? 10.891 -8.648 -13.312 1 98.06 116 ALA A C 1
ATOM 918 O O . ALA A 1 116 ? 10.219 -9.672 -13.477 1 98.06 116 ALA A O 1
ATOM 919 N N . GLN A 1 117 ? 11.945 -8.336 -14.047 1 98.25 117 GLN A N 1
ATOM 920 C CA . GLN A 1 117 ? 12.383 -9.234 -15.117 1 98.25 117 GLN A CA 1
ATOM 921 C C . GLN A 1 117 ? 12.789 -10.594 -14.562 1 98.25 117 GLN A C 1
ATOM 923 O O . GLN A 1 117 ? 12.469 -11.633 -15.148 1 98.25 117 GLN A O 1
ATOM 928 N N . ARG A 1 118 ? 13.445 -10.594 -13.477 1 97.88 118 ARG A N 1
ATOM 929 C CA . ARG A 1 118 ? 13.852 -11.844 -12.844 1 97.88 118 ARG A CA 1
ATOM 930 C C . ARG A 1 118 ? 12.633 -12.648 -12.406 1 97.88 118 ARG A C 1
ATOM 932 O O . ARG A 1 118 ? 12.594 -13.875 -12.578 1 97.88 118 ARG A O 1
ATOM 939 N N . VAL A 1 119 ? 11.695 -12.008 -11.773 1 97.38 119 VAL A N 1
ATOM 940 C CA . VAL A 1 119 ? 10.461 -12.648 -11.32 1 97.38 119 VAL A CA 1
ATOM 941 C C . VAL A 1 119 ? 9.75 -13.297 -12.508 1 97.38 119 VAL A C 1
ATOM 943 O O . VAL A 1 119 ? 9.336 -14.453 -12.438 1 97.38 119 VAL A O 1
ATOM 946 N N . ILE A 1 120 ? 9.664 -12.562 -13.602 1 95.62 120 ILE A N 1
ATOM 947 C CA . ILE A 1 120 ? 8.938 -13.031 -14.781 1 95.62 120 ILE A CA 1
ATOM 948 C C . ILE A 1 120 ? 9.727 -14.141 -15.461 1 95.62 120 ILE A C 1
ATOM 950 O O . ILE A 1 120 ? 9.195 -15.219 -15.742 1 95.62 120 ILE A O 1
ATOM 954 N N . ASP A 1 121 ? 10.992 -13.992 -15.68 1 96.94 121 ASP A N 1
ATOM 955 C CA . ASP A 1 121 ? 11.82 -14.922 -16.438 1 96.94 121 ASP A CA 1
ATOM 956 C C . ASP A 1 121 ? 11.938 -16.266 -15.727 1 96.94 121 ASP A C 1
ATOM 958 O O . ASP A 1 121 ? 12.031 -17.312 -16.375 1 96.94 121 ASP A O 1
ATOM 962 N N . ASN A 1 122 ? 11.891 -16.25 -14.406 1 96.38 122 ASN A N 1
ATOM 963 C CA . ASN A 1 122 ? 12.156 -17.469 -13.648 1 96.38 122 ASN A CA 1
ATOM 964 C C . ASN A 1 122 ? 10.883 -18.016 -13.016 1 96.38 122 ASN A C 1
ATOM 966 O O . ASN A 1 122 ? 10.945 -18.938 -12.188 1 96.38 122 ASN A O 1
ATOM 970 N N . ASN A 1 123 ? 9.758 -17.391 -13.359 1 93.69 123 ASN A N 1
ATOM 971 C CA . ASN A 1 123 ? 8.469 -17.844 -12.836 1 93.69 123 ASN A CA 1
ATOM 972 C C . ASN A 1 123 ? 8.469 -17.891 -11.312 1 93.69 123 ASN A C 1
ATOM 974 O O . ASN A 1 123 ? 8.102 -18.906 -10.719 1 93.69 123 ASN A O 1
ATOM 978 N N . VAL A 1 124 ? 8.953 -16.781 -10.727 1 94.94 124 VAL A N 1
ATOM 979 C CA . VAL A 1 124 ? 9.086 -16.688 -9.281 1 94.94 124 VAL A CA 1
ATOM 980 C C . VAL A 1 124 ? 7.82 -16.078 -8.688 1 94.94 124 VAL A C 1
ATOM 982 O O . VAL A 1 124 ? 7.258 -15.133 -9.25 1 94.94 124 VAL A O 1
ATOM 985 N N . THR A 1 125 ? 7.305 -16.625 -7.645 1 94.19 125 THR A N 1
ATOM 986 C CA . THR A 1 125 ? 6.305 -16.016 -6.77 1 94.19 125 THR A CA 1
ATOM 987 C C . THR A 1 125 ? 6.875 -15.805 -5.371 1 94.19 125 THR A C 1
ATOM 989 O O . THR A 1 125 ? 7.617 -16.641 -4.859 1 94.19 125 THR A O 1
ATOM 992 N N . SER A 1 126 ? 6.609 -14.688 -4.809 1 97.12 126 SER A N 1
ATOM 993 C CA . SER A 1 126 ? 7.172 -14.398 -3.494 1 97.12 126 SER A CA 1
ATOM 994 C C . SER A 1 126 ? 6.125 -13.805 -2.562 1 97.12 126 SER A C 1
ATOM 996 O O . SER A 1 126 ? 5.164 -13.18 -3.018 1 97.12 126 SER A O 1
ATOM 998 N N . ALA A 1 127 ? 6.332 -14.039 -1.304 1 96.44 127 ALA A N 1
ATOM 999 C CA . ALA A 1 127 ? 5.516 -13.477 -0.23 1 96.44 127 ALA A CA 1
ATOM 1000 C C . ALA A 1 127 ? 6.383 -13.07 0.959 1 96.44 127 ALA A C 1
ATOM 1002 O O . ALA A 1 127 ? 7.34 -13.766 1.302 1 96.44 127 ALA A O 1
ATOM 1003 N N . PHE A 1 128 ? 6.023 -11.914 1.533 1 97.44 128 PHE A N 1
ATOM 1004 C CA . PHE A 1 128 ? 6.699 -11.398 2.717 1 97.44 128 PHE A CA 1
ATOM 1005 C C . PHE A 1 128 ? 5.859 -11.625 3.967 1 97.44 128 PHE A C 1
ATOM 1007 O O . PHE A 1 128 ? 4.691 -11.227 4.016 1 97.44 128 PHE A O 1
ATOM 1014 N N . TYR A 1 129 ? 6.496 -12.234 4.934 1 93.69 129 TYR A N 1
ATOM 1015 C CA . TYR A 1 129 ? 5.852 -12.453 6.223 1 93.69 129 TYR A CA 1
ATOM 1016 C C . TYR A 1 129 ? 6.477 -11.578 7.301 1 93.69 129 TYR A C 1
ATOM 1018 O O . TYR A 1 129 ? 7.621 -11.797 7.699 1 93.69 129 TYR A O 1
ATOM 1026 N N . LEU A 1 130 ? 5.676 -10.648 7.746 1 92 130 LEU A N 1
ATOM 1027 C CA . LEU A 1 130 ? 6.117 -9.648 8.711 1 92 130 LEU A CA 1
ATOM 1028 C C . LEU A 1 130 ? 6.32 -10.273 10.086 1 92 130 LEU A C 1
ATOM 1030 O O . LEU A 1 130 ? 5.457 -11.008 10.57 1 92 130 LEU A O 1
ATOM 1034 N N . SER A 1 131 ? 7.457 -10.031 10.727 1 91.44 131 SER A N 1
ATOM 1035 C CA . SER A 1 131 ? 7.703 -10.547 12.07 1 91.44 131 SER A CA 1
ATOM 1036 C C . SER A 1 131 ? 7.844 -9.406 13.078 1 91.44 131 SER A C 1
ATOM 1038 O O . SER A 1 131 ? 7.73 -9.625 14.289 1 91.44 131 SER A O 1
ATOM 1040 N N . GLY A 1 132 ? 8.148 -8.125 12.516 1 88.44 132 GLY A N 1
ATOM 1041 C CA . GLY A 1 132 ? 8.281 -7.008 13.438 1 88.44 132 GLY A CA 1
ATOM 1042 C C . GLY A 1 132 ? 8.562 -5.691 12.742 1 88.44 132 GLY A C 1
ATOM 1043 O O . GLY A 1 132 ? 9 -5.672 11.594 1 88.44 132 GLY A O 1
ATOM 1044 N N . LEU A 1 133 ? 8.25 -4.574 13.508 1 91.69 133 LEU A N 1
ATOM 1045 C CA . LEU A 1 133 ? 8.492 -3.219 13.031 1 91.69 133 LEU A CA 1
ATOM 1046 C C . LEU A 1 133 ? 9.188 -2.377 14.094 1 91.69 133 LEU A C 1
ATOM 1048 O O . LEU A 1 133 ? 8.828 -2.453 15.273 1 91.69 133 LEU A O 1
ATOM 1052 N N . ASP A 1 134 ? 10.289 -1.67 13.734 1 90.81 134 ASP A N 1
ATOM 1053 C CA . ASP A 1 134 ? 10.883 -0.604 14.531 1 90.81 134 ASP A CA 1
ATOM 1054 C C . ASP A 1 134 ? 10.711 0.754 13.852 1 90.81 134 ASP A C 1
ATOM 1056 O O . ASP A 1 134 ? 11.227 0.98 12.758 1 90.81 134 ASP A O 1
ATOM 1060 N N . THR A 1 135 ? 9.961 1.609 14.562 1 89.44 135 THR A N 1
ATOM 1061 C CA . THR A 1 135 ? 9.617 2.879 13.93 1 89.44 135 THR A CA 1
ATOM 1062 C C . THR A 1 135 ? 10.281 4.043 14.656 1 89.44 135 THR A C 1
ATOM 1064 O O . THR A 1 135 ? 10.312 4.078 15.891 1 89.44 135 THR A O 1
ATOM 1067 N N . TYR A 1 136 ? 10.836 4.914 13.867 1 86.88 136 TYR A N 1
ATOM 1068 C CA . TYR A 1 136 ? 11.438 6.16 14.328 1 86.88 136 TYR A CA 1
ATOM 1069 C C . TYR A 1 136 ? 10.719 7.363 13.727 1 86.88 136 TYR A C 1
ATOM 1071 O O . TYR A 1 136 ? 11.188 7.953 12.75 1 86.88 136 TYR A O 1
ATOM 1079 N N . PRO A 1 137 ? 9.617 7.754 14.391 1 81.75 137 PRO A N 1
ATOM 1080 C CA . PRO A 1 137 ? 8.734 8.75 13.773 1 81.75 137 PRO A CA 1
ATOM 1081 C C . PRO A 1 137 ? 9.43 10.086 13.539 1 81.75 137 PRO A C 1
ATOM 1083 O O . PRO A 1 137 ? 9.195 10.727 12.508 1 81.75 137 PRO A O 1
ATOM 1086 N N . SER A 1 138 ? 10.281 10.562 14.398 1 78.81 138 SER A N 1
ATOM 1087 C CA . SER A 1 138 ? 10.953 11.852 14.266 1 78.81 138 SER A CA 1
ATOM 1088 C C . SER A 1 138 ? 11.922 11.844 13.086 1 78.81 138 SER A C 1
ATOM 1090 O O . SER A 1 138 ? 12.125 12.875 12.438 1 78.81 138 SER A O 1
ATOM 1092 N N . ALA A 1 139 ? 12.445 10.68 12.781 1 83.44 139 ALA A N 1
ATOM 1093 C CA . ALA A 1 139 ? 13.398 10.547 11.672 1 83.44 139 ALA A CA 1
ATOM 1094 C C . ALA A 1 139 ? 12.695 10.094 10.398 1 83.44 139 ALA A C 1
ATOM 1096 O O . ALA A 1 139 ? 13.312 10.023 9.336 1 83.44 139 ALA A O 1
ATOM 1097 N N . GLY A 1 140 ? 11.438 9.781 10.469 1 84.88 140 GLY A N 1
ATOM 1098 C CA . GLY A 1 140 ? 10.711 9.25 9.32 1 84.88 140 GLY A CA 1
ATOM 1099 C C . GLY A 1 140 ? 11.25 7.922 8.836 1 84.88 140 GLY A C 1
ATOM 1100 O O . GLY A 1 140 ? 11.359 7.699 7.625 1 84.88 140 GLY A O 1
ATOM 1101 N N . MET A 1 141 ? 11.656 7.082 9.789 1 92 141 MET A N 1
ATOM 1102 C CA . MET A 1 141 ? 12.297 5.824 9.43 1 92 141 MET A CA 1
ATOM 1103 C C . MET A 1 141 ? 11.547 4.641 10.031 1 92 141 MET A C 1
ATOM 1105 O O . MET A 1 141 ? 11.086 4.703 11.172 1 92 141 MET A O 1
ATOM 1109 N N . VAL A 1 142 ? 11.398 3.6 9.211 1 93.75 142 VAL A N 1
ATOM 1110 C CA . VAL A 1 142 ? 10.797 2.354 9.672 1 93.75 142 VAL A CA 1
ATOM 1111 C C . VAL A 1 142 ? 11.68 1.173 9.281 1 93.75 142 VAL A C 1
ATOM 1113 O O . VAL A 1 142 ? 12.016 1 8.102 1 93.75 142 VAL A O 1
ATOM 1116 N N . ASP A 1 143 ? 12.109 0.385 10.281 1 94.69 143 ASP A N 1
ATOM 1117 C CA . ASP A 1 143 ? 12.742 -0.907 10.039 1 94.69 143 ASP A CA 1
ATOM 1118 C C . ASP A 1 143 ? 11.719 -2.039 10.094 1 94.69 143 ASP A C 1
ATOM 1120 O O . ASP A 1 143 ? 11 -2.182 11.086 1 94.69 143 ASP A O 1
ATOM 1124 N N . ILE A 1 144 ? 11.734 -2.818 9.016 1 96 144 ILE A N 1
ATOM 1125 C CA . ILE A 1 144 ? 10.758 -3.896 8.891 1 96 144 ILE A CA 1
ATOM 1126 C C . ILE A 1 144 ? 11.477 -5.246 8.883 1 96 144 ILE A C 1
ATOM 1128 O O . ILE A 1 144 ? 12.352 -5.484 8.047 1 96 144 ILE A O 1
ATOM 1132 N N . HIS A 1 145 ? 11.078 -6.086 9.805 1 94.31 145 HIS A N 1
ATOM 1133 C CA . HIS A 1 145 ? 11.633 -7.43 9.914 1 94.31 145 HIS A CA 1
ATOM 1134 C C . HIS A 1 145 ? 10.648 -8.477 9.406 1 94.31 145 HIS A C 1
ATOM 1136 O O . HIS A 1 145 ? 9.445 -8.383 9.68 1 94.31 145 HIS A O 1
ATOM 1142 N N . GLY A 1 146 ? 11.242 -9.43 8.594 1 94.5 146 GLY A N 1
ATOM 1143 C CA . GLY A 1 146 ? 10.375 -10.5 8.133 1 94.5 146 GLY A CA 1
ATOM 1144 C C . GLY A 1 146 ? 11.102 -11.555 7.316 1 94.5 146 GLY A C 1
ATOM 1145 O O . GLY A 1 146 ? 12.336 -11.578 7.293 1 94.5 146 GLY A O 1
ATOM 1146 N N . THR A 1 147 ? 10.305 -12.445 6.852 1 96.19 147 THR A N 1
ATOM 1147 C CA . THR A 1 147 ? 10.812 -13.516 6.004 1 96.19 147 THR A CA 1
ATOM 1148 C C . THR A 1 147 ? 10.195 -13.445 4.609 1 96.19 147 THR A C 1
ATOM 1150 O O . THR A 1 147 ? 9 -13.203 4.469 1 96.19 147 THR A O 1
ATOM 1153 N N . VAL A 1 148 ? 11.047 -13.555 3.605 1 96.06 148 VAL A N 1
ATOM 1154 C CA . VAL A 1 148 ? 10.562 -13.672 2.232 1 96.06 148 VAL A CA 1
ATOM 1155 C C . VAL A 1 148 ? 10.547 -15.141 1.818 1 96.06 148 VAL A C 1
ATOM 1157 O O . VAL A 1 148 ? 11.57 -15.828 1.878 1 96.06 148 VAL A O 1
ATOM 1160 N N . GLN A 1 149 ? 9.391 -15.625 1.549 1 95.69 149 GLN A N 1
ATOM 1161 C CA . GLN A 1 149 ? 9.219 -16.969 0.992 1 95.69 149 GLN A CA 1
ATOM 1162 C C . GLN A 1 149 ? 9.031 -16.906 -0.521 1 95.69 149 GLN A C 1
ATOM 1164 O O . GLN A 1 149 ? 8.164 -16.188 -1.018 1 95.69 149 GLN A O 1
ATOM 1169 N N . GLN A 1 150 ? 9.82 -17.703 -1.233 1 96.88 150 GLN A N 1
ATOM 1170 C CA . GLN A 1 150 ? 9.742 -17.703 -2.689 1 96.88 150 GLN A CA 1
ATOM 1171 C C . GLN A 1 150 ? 9.414 -19.094 -3.215 1 96.88 150 GLN A C 1
ATOM 1173 O O . GLN A 1 150 ? 9.758 -20.109 -2.586 1 96.88 150 GLN A O 1
ATOM 1178 N N . TRP A 1 151 ? 8.805 -19.109 -4.309 1 93.69 151 TRP A N 1
ATOM 1179 C CA . TRP A 1 151 ? 8.555 -20.312 -5.094 1 93.69 151 TRP A CA 1
ATOM 1180 C C . TRP A 1 151 ? 9.023 -20.125 -6.535 1 93.69 151 TRP A C 1
ATOM 1182 O O . TRP A 1 151 ? 8.812 -19.062 -7.133 1 93.69 151 TRP A O 1
ATOM 1192 N N . ILE A 1 152 ? 9.703 -21.031 -7.031 1 93.38 152 ILE A N 1
ATOM 1193 C CA . ILE A 1 152 ? 10.008 -21.109 -8.453 1 93.38 152 ILE A CA 1
ATOM 1194 C C . ILE A 1 152 ? 9.102 -22.141 -9.109 1 93.38 152 ILE A C 1
ATOM 1196 O O . ILE A 1 152 ? 9.336 -23.359 -8.992 1 93.38 152 ILE A O 1
ATOM 1200 N N . GLY A 1 153 ? 8.109 -21.578 -9.82 1 84.5 153 GLY A N 1
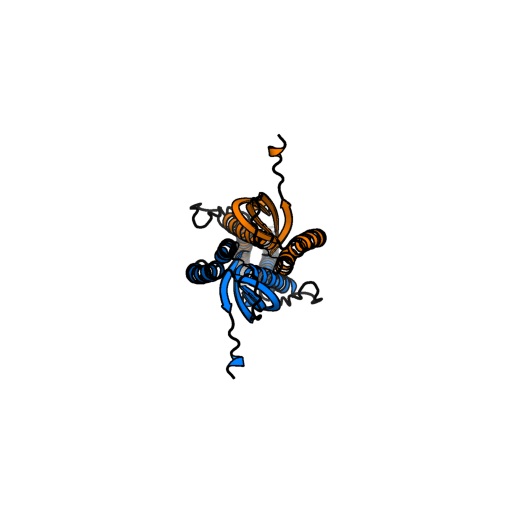ATOM 1201 C CA . GLY A 1 153 ? 7.027 -22.5 -10.156 1 84.5 153 GLY A CA 1
ATOM 1202 C C . GLY A 1 153 ? 6.297 -23.031 -8.945 1 84.5 153 GLY A C 1
ATOM 1203 O O . GLY A 1 153 ? 5.805 -22.266 -8.117 1 84.5 153 GLY A O 1
ATOM 1204 N N . SER A 1 154 ? 6.293 -24.297 -8.797 1 84.06 154 SER A N 1
ATOM 1205 C CA . SER A 1 154 ? 5.609 -24.922 -7.668 1 84.06 154 SER A CA 1
ATOM 1206 C C . SER A 1 154 ? 6.594 -25.312 -6.57 1 84.06 154 SER A C 1
ATOM 1208 O O . SER A 1 154 ? 6.191 -25.812 -5.516 1 84.06 154 SER A O 1
ATOM 1210 N N . ARG A 1 155 ? 7.895 -25.016 -6.82 1 92.5 155 ARG A N 1
ATOM 1211 C CA . ARG A 1 155 ? 8.914 -25.438 -5.867 1 92.5 155 ARG A CA 1
ATOM 1212 C C . ARG A 1 155 ? 9.18 -24.344 -4.836 1 92.5 155 ARG A C 1
ATOM 1214 O O . ARG A 1 155 ? 9.656 -23.266 -5.18 1 92.5 155 ARG A O 1
ATOM 1221 N N . LYS A 1 156 ? 8.945 -24.719 -3.67 1 94 156 LYS A N 1
ATOM 1222 C CA . LYS A 1 156 ? 9.188 -23.797 -2.555 1 94 156 LYS A CA 1
ATOM 1223 C C . LYS A 1 156 ? 10.68 -23.688 -2.254 1 94 156 LYS A C 1
ATOM 1225 O O . LYS A 1 156 ? 11.383 -24.703 -2.156 1 94 156 LYS A O 1
ATOM 1230 N N . GLN A 1 157 ? 11.18 -22.484 -2.156 1 96.88 157 GLN A N 1
ATOM 1231 C CA . GLN A 1 157 ? 12.578 -22.219 -1.842 1 96.88 157 GLN A CA 1
ATOM 1232 C C . GLN A 1 157 ? 12.781 -22.016 -0.341 1 96.88 157 GLN A C 1
ATOM 1234 O O . GLN A 1 157 ? 11.82 -21.781 0.392 1 96.88 157 GLN A O 1
ATOM 1239 N N . PRO A 1 158 ? 14.023 -22.156 0.114 1 95.5 158 PRO A N 1
ATOM 1240 C CA . PRO A 1 158 ? 14.258 -21.812 1.52 1 95.5 158 PRO A CA 1
ATOM 1241 C C . PRO A 1 158 ? 13.922 -20.359 1.835 1 95.5 158 PRO A C 1
ATOM 1243 O O . PRO A 1 158 ? 14.203 -19.469 1.027 1 95.5 158 PRO A O 1
ATOM 1246 N N . PRO A 1 159 ? 13.266 -20.188 2.906 1 94.38 159 PRO A N 1
ATOM 1247 C CA . PRO A 1 159 ? 12.938 -18.812 3.279 1 94.38 159 PRO A CA 1
ATOM 1248 C C . PRO A 1 159 ? 14.172 -17.969 3.578 1 94.38 159 PRO A C 1
ATOM 1250 O O . PRO A 1 159 ? 15.188 -18.5 4.027 1 94.38 159 PRO A O 1
ATOM 1253 N N . GLU A 1 160 ? 14.086 -16.688 3.314 1 95.69 160 GLU A N 1
ATOM 1254 C CA . GLU A 1 160 ? 15.164 -15.742 3.584 1 95.69 160 GLU A CA 1
ATOM 1255 C C . GLU A 1 160 ? 14.719 -14.672 4.578 1 95.69 160 GLU A C 1
ATOM 1257 O O . GLU A 1 160 ? 13.711 -13.992 4.359 1 95.69 160 GLU A O 1
ATOM 1262 N N . GLU A 1 161 ? 15.5 -14.547 5.621 1 94.12 161 GLU A N 1
ATOM 1263 C CA . GLU A 1 161 ? 15.242 -13.453 6.555 1 94.12 161 GLU A CA 1
ATOM 1264 C C . GLU A 1 161 ? 15.719 -12.117 5.988 1 94.12 161 GLU A C 1
ATOM 1266 O O . GLU A 1 161 ? 16.781 -12.047 5.371 1 94.12 161 GLU A O 1
ATOM 1271 N N . LYS A 1 162 ? 14.836 -11.148 6.191 1 95 162 LYS A N 1
ATOM 1272 C CA . LYS A 1 162 ? 15.203 -9.828 5.684 1 95 162 LYS A CA 1
ATOM 1273 C C . LYS A 1 162 ? 14.891 -8.734 6.711 1 95 162 LYS A C 1
ATOM 1275 O O . LYS A 1 162 ? 13.914 -8.844 7.461 1 95 162 LYS A O 1
ATOM 1280 N N . THR A 1 163 ? 15.797 -7.754 6.797 1 96.25 163 THR A N 1
ATOM 1281 C CA . THR A 1 163 ? 15.547 -6.477 7.461 1 96.25 163 THR A CA 1
ATOM 1282 C C . THR A 1 163 ? 15.586 -5.328 6.457 1 96.25 163 THR A C 1
ATOM 1284 O O . THR A 1 163 ? 16.609 -5.109 5.797 1 96.25 163 THR A O 1
ATOM 1287 N N . LEU A 1 164 ? 14.484 -4.672 6.371 1 97.5 164 LEU A N 1
ATOM 1288 C CA . LEU A 1 164 ? 14.344 -3.584 5.41 1 97.5 164 LEU A CA 1
ATOM 1289 C C . LEU A 1 164 ? 14.195 -2.242 6.121 1 97.5 164 LEU A C 1
ATOM 1291 O O . LEU A 1 164 ? 13.508 -2.145 7.141 1 97.5 164 LEU A O 1
ATOM 1295 N N . ARG A 1 165 ? 14.883 -1.25 5.637 1 97 165 ARG A N 1
ATOM 1296 C CA . ARG A 1 165 ? 14.742 0.104 6.164 1 97 165 ARG A CA 1
ATOM 1297 C C . ARG A 1 165 ? 14.086 1.022 5.137 1 97 165 ARG A C 1
ATOM 1299 O O . ARG A 1 165 ? 14.586 1.172 4.02 1 97 165 ARG A O 1
ATOM 1306 N N . LEU A 1 166 ? 13 1.617 5.504 1 96.88 166 LEU A N 1
ATOM 1307 C CA . LEU A 1 166 ? 12.344 2.654 4.711 1 96.88 166 LEU A CA 1
ATOM 1308 C C . LEU A 1 166 ? 12.531 4.023 5.355 1 96.88 166 LEU A C 1
ATOM 1310 O O . LEU A 1 166 ? 12.195 4.215 6.527 1 96.88 166 LEU A O 1
ATOM 1314 N N . GLU A 1 167 ? 13.133 4.906 4.594 1 95.19 167 GLU A N 1
ATOM 1315 C CA . GLU A 1 167 ? 13.141 6.324 4.949 1 95.19 167 GLU A CA 1
ATOM 1316 C C . GLU A 1 167 ? 12.008 7.07 4.246 1 95.19 167 GLU A C 1
ATOM 1318 O O . GLU A 1 167 ? 12.008 7.191 3.018 1 95.19 167 GLU A O 1
ATOM 1323 N N . LEU A 1 168 ? 11.102 7.582 5.09 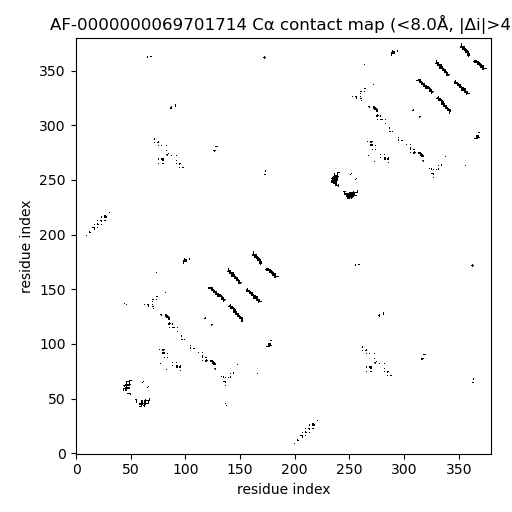1 91.38 168 LEU A N 1
ATOM 1324 C CA . LEU A 1 168 ? 9.898 8.219 4.566 1 91.38 168 LEU A CA 1
ATOM 1325 C C . LEU A 1 168 ? 9.891 9.711 4.887 1 91.38 168 LEU A C 1
ATOM 1327 O O . LEU A 1 168 ? 10.477 10.133 5.883 1 91.38 168 LEU A O 1
ATOM 1331 N N . ARG A 1 169 ? 9.312 10.414 3.971 1 82.94 169 ARG A N 1
ATOM 1332 C CA . ARG A 1 169 ? 9.117 11.844 4.18 1 82.94 169 ARG A CA 1
ATOM 1333 C C . ARG A 1 169 ? 7.629 12.195 4.211 1 82.94 169 ARG A C 1
ATOM 1335 O O . ARG A 1 169 ? 6.859 11.734 3.363 1 82.94 169 ARG A O 1
ATOM 1342 N N . TYR A 1 170 ? 7.355 12.906 5.316 1 73.62 170 TYR A N 1
ATOM 1343 C CA . TYR A 1 170 ? 5.992 13.406 5.469 1 73.62 170 TYR A CA 1
ATOM 1344 C C . TYR A 1 170 ? 5.918 14.891 5.16 1 73.62 170 TYR A C 1
ATOM 1346 O O . TYR A 1 170 ? 6.48 15.711 5.887 1 73.62 170 TYR A O 1
ATOM 1354 N N . ARG A 1 171 ? 5.242 15.219 4.098 1 67.19 171 ARG A N 1
ATOM 1355 C CA . ARG A 1 171 ? 5.094 16.625 3.74 1 67.19 171 ARG A CA 1
ATOM 1356 C C . ARG A 1 171 ? 3.658 16.938 3.322 1 67.19 171 ARG A C 1
ATOM 1358 O O . ARG A 1 171 ? 3.133 16.312 2.391 1 67.19 171 ARG A O 1
ATOM 1365 N N . ARG A 1 172 ? 3.104 17.922 3.98 1 61.19 172 ARG A N 1
ATOM 1366 C CA . ARG A 1 172 ? 1.784 18.422 3.607 1 61.19 172 ARG A CA 1
ATOM 1367 C C . ARG A 1 172 ? 0.77 17.281 3.537 1 61.19 172 ARG A C 1
ATOM 1369 O O . ARG A 1 172 ? 0.011 17.188 2.57 1 61.19 172 ARG A O 1
ATOM 1376 N N . GLY A 1 173 ? 0.894 16.312 4.383 1 61.34 173 GLY A N 1
ATOM 1377 C CA . GLY A 1 173 ? -0.081 15.234 4.445 1 61.34 173 GLY A CA 1
ATOM 1378 C C . GLY A 1 173 ? 0.229 14.094 3.49 1 61.34 173 GLY A C 1
ATOM 1379 O O . GLY A 1 173 ? -0.584 13.18 3.316 1 61.34 173 GLY A O 1
ATOM 1380 N N . MET A 1 174 ? 1.354 14.148 2.861 1 72.06 174 MET A N 1
ATOM 1381 C CA . MET A 1 174 ? 1.752 13.117 1.908 1 72.06 174 MET A CA 1
ATOM 1382 C C . MET A 1 174 ? 2.992 12.375 2.395 1 72.06 174 MET A C 1
ATOM 1384 O O . MET A 1 174 ? 3.895 12.977 2.977 1 72.06 174 MET A O 1
ATOM 1388 N N . VAL A 1 175 ? 2.928 11.031 2.168 1 78.81 175 VAL A N 1
ATOM 1389 C CA . VAL A 1 175 ? 4.098 10.219 2.502 1 78.81 175 VAL A CA 1
ATOM 1390 C C . VAL A 1 175 ? 4.812 9.797 1.223 1 78.81 175 VAL A C 1
ATOM 1392 O O . VAL A 1 175 ? 4.18 9.312 0.282 1 78.81 175 VAL A O 1
ATOM 1395 N N . THR A 1 176 ? 6.117 10.094 1.121 1 87.38 176 THR A N 1
ATOM 1396 C CA . THR A 1 176 ? 6.945 9.641 0.007 1 87.38 176 THR A CA 1
ATOM 1397 C C . THR A 1 176 ? 8.141 8.836 0.511 1 87.38 176 THR A C 1
ATOM 1399 O O . THR A 1 176 ? 8.516 8.945 1.681 1 87.38 176 THR A O 1
ATOM 1402 N N . ILE A 1 177 ? 8.688 8.016 -0.415 1 95.25 177 ILE A N 1
ATOM 1403 C CA . ILE A 1 177 ? 9.867 7.219 -0.076 1 95.25 177 ILE A CA 1
ATOM 1404 C C . ILE A 1 177 ? 11.133 7.969 -0.477 1 95.25 177 ILE A C 1
ATOM 1406 O O . ILE A 1 177 ? 11.352 8.25 -1.658 1 95.25 177 ILE A O 1
ATOM 1410 N N . LYS A 1 178 ? 11.938 8.25 0.461 1 94.62 178 LYS A N 1
ATOM 1411 C CA . LYS A 1 178 ? 13.258 8.805 0.197 1 94.62 178 LYS A CA 1
ATOM 1412 C C . LYS A 1 178 ? 14.266 7.703 -0.122 1 94.62 178 LYS A C 1
ATOM 1414 O O . LYS A 1 178 ? 15.117 7.867 -0.994 1 94.62 178 LYS A O 1
ATOM 1419 N N . ALA A 1 179 ? 14.117 6.629 0.659 1 96.19 179 ALA A N 1
ATOM 1420 C CA . ALA A 1 179 ? 15.023 5.504 0.443 1 96.19 179 ALA A CA 1
ATOM 1421 C C . ALA A 1 179 ? 14.375 4.191 0.887 1 96.19 179 ALA A C 1
ATOM 1423 O O . ALA A 1 179 ? 13.617 4.164 1.861 1 96.19 179 ALA A O 1
ATOM 1424 N N . PHE A 1 180 ? 14.656 3.119 0.179 1 97.69 180 PHE A N 1
ATOM 1425 C CA . PHE A 1 180 ? 14.258 1.744 0.446 1 97.69 180 PHE A CA 1
ATOM 1426 C C . PHE A 1 180 ? 15.445 0.801 0.343 1 97.69 180 PHE A C 1
ATOM 1428 O O . PHE A 1 180 ? 15.883 0.466 -0.759 1 97.69 180 PHE A O 1
ATOM 1435 N N . ARG A 1 181 ? 15.898 0.331 1.587 1 96.44 181 ARG A N 1
ATOM 1436 C CA . ARG A 1 181 ? 17.141 -0.43 1.578 1 96.44 181 ARG A CA 1
ATOM 1437 C C . ARG A 1 181 ? 17 -1.719 2.381 1 96.44 181 ARG A C 1
ATOM 1439 O O . ARG A 1 181 ? 16.219 -1.785 3.324 1 96.44 181 ARG A O 1
ATOM 1446 N N . GLU A 1 182 ? 17.734 -2.709 1.944 1 95.38 182 GLU A N 1
ATOM 1447 C CA . GLU A 1 182 ? 17.906 -3.916 2.75 1 95.38 182 GLU A CA 1
ATOM 1448 C C . GLU A 1 182 ? 19.125 -3.795 3.664 1 95.38 182 GLU A C 1
ATOM 1450 O O . GLU A 1 182 ? 20.219 -3.469 3.207 1 95.38 182 GLU A O 1
ATOM 1455 N N . LYS A 1 183 ? 18.828 -4.059 4.945 1 91.62 183 LYS A N 1
ATOM 1456 C CA . LYS A 1 183 ? 19.938 -4.012 5.895 1 91.62 183 LYS A CA 1
ATOM 1457 C C . LYS A 1 183 ? 20.703 -5.324 5.906 1 91.62 183 LYS A C 1
ATOM 1459 O O . LYS A 1 183 ? 20.109 -6.402 5.863 1 91.62 183 LYS A O 1
ATOM 1464 N N . ILE A 1 184 ? 21.938 -5.359 5.621 1 77.19 184 ILE A N 1
ATOM 1465 C CA . ILE A 1 184 ? 22.781 -6.555 5.621 1 77.19 184 ILE A CA 1
ATOM 1466 C C . ILE A 1 184 ? 23.234 -6.867 7.043 1 77.19 184 ILE A C 1
ATOM 1468 O O . ILE A 1 184 ? 23.641 -5.969 7.781 1 77.19 184 ILE A O 1
ATOM 1472 N N . ASN A 1 185 ? 22.578 -7.891 7.574 1 58.94 185 ASN A N 1
ATOM 1473 C CA . ASN A 1 185 ? 23.062 -8.328 8.875 1 58.94 185 ASN A CA 1
ATOM 1474 C C . ASN A 1 185 ? 24.531 -8.719 8.82 1 58.94 185 ASN A C 1
ATOM 1476 O O . ASN A 1 185 ? 24.922 -9.586 8.031 1 58.94 185 ASN A O 1
ATOM 1480 N N . VAL A 1 186 ? 25.406 -7.844 8.992 1 49.19 186 VAL A N 1
ATOM 1481 C CA . VAL A 1 186 ? 26.812 -8.188 9.109 1 49.19 186 VAL A CA 1
ATOM 1482 C C . VAL A 1 186 ? 27 -9.273 10.164 1 49.19 186 VAL A C 1
ATOM 1484 O O . VAL A 1 186 ? 28.094 -9.797 10.344 1 49.19 186 VAL A O 1
ATOM 1487 N N . SER A 1 187 ? 26.188 -9.562 10.93 1 45.12 187 SER A N 1
ATOM 1488 C CA . SER A 1 187 ? 26.719 -10.508 11.906 1 45.12 187 SER A CA 1
ATOM 1489 C C . SER A 1 187 ? 27.188 -11.797 11.234 1 45.12 187 SER A C 1
ATOM 1491 O O . SER A 1 187 ? 27.625 -12.727 11.906 1 45.12 187 SER A O 1
ATOM 1493 N N . ALA A 1 188 ? 26.547 -12.32 10.195 1 42.59 188 ALA A N 1
ATOM 1494 C CA . ALA A 1 188 ? 27.016 -13.656 9.836 1 42.59 188 ALA A CA 1
ATOM 1495 C C . ALA A 1 188 ? 28.469 -13.625 9.375 1 42.59 188 ALA A C 1
ATOM 1497 O O . ALA A 1 188 ? 28.969 -14.602 8.812 1 42.59 188 ALA A O 1
ATOM 1498 N N . LEU A 1 189 ? 28.828 -12.461 8.984 1 38.62 189 LEU A N 1
ATOM 1499 C CA . LEU A 1 189 ? 30.234 -12.516 8.578 1 38.62 189 LEU A CA 1
ATOM 1500 C C . LEU A 1 189 ? 31.109 -13.023 9.719 1 38.62 189 LEU A C 1
ATOM 1502 O O . LEU A 1 189 ? 32.281 -13.367 9.508 1 38.62 189 LEU A O 1
ATOM 1506 N N . HIS A 1 190 ? 30.688 -12.727 10.992 1 32.69 190 HIS A N 1
ATOM 1507 C CA . HIS A 1 190 ? 31.641 -13.289 11.945 1 32.69 190 HIS A CA 1
ATOM 1508 C C . HIS A 1 190 ? 31.266 -14.727 12.305 1 32.69 190 HIS A C 1
ATOM 1510 O O . HIS A 1 190 ? 30.078 -15.039 12.492 1 32.69 190 HIS A O 1
ATOM 1516 N N . VAL B 1 1 ? 7.996 75.875 38.812 1 35.84 1 VAL B N 1
ATOM 1517 C CA . VAL B 1 1 ? 8.734 74.625 38.531 1 35.84 1 VAL B CA 1
ATOM 1518 C C . VAL B 1 1 ? 7.773 73.438 38.438 1 35.84 1 VAL B C 1
ATOM 1520 O O . VAL B 1 1 ? 8 72.5 37.656 1 35.84 1 VAL B O 1
ATOM 1523 N N . GLU B 1 2 ? 6.754 73.438 39.281 1 48.34 2 GLU B N 1
ATOM 1524 C CA . GLU B 1 2 ? 5.793 72.312 39.375 1 48.34 2 GLU B CA 1
ATOM 1525 C C . GLU B 1 2 ? 4.902 72.25 38.156 1 48.34 2 GLU B C 1
ATOM 1527 O O . GLU B 1 2 ? 4.449 71.188 37.75 1 48.34 2 GLU B O 1
ATOM 1532 N N . LEU B 1 3 ? 4.434 73.375 37.625 1 49.19 3 LEU B N 1
ATOM 1533 C CA . LEU B 1 3 ? 3.547 73.438 36.469 1 49.19 3 LEU B CA 1
ATOM 1534 C C . LEU B 1 3 ? 4.238 72.875 35.25 1 49.19 3 LEU B C 1
ATOM 1536 O O . LEU B 1 3 ? 3.588 72.25 34.375 1 49.19 3 LEU B O 1
ATOM 1540 N N . LYS B 1 4 ? 5.508 73.125 35.094 1 47.62 4 LYS B N 1
ATOM 1541 C CA . LYS B 1 4 ? 6.238 72.625 33.906 1 47.62 4 LYS B CA 1
ATOM 1542 C C . LYS B 1 4 ? 6.395 71.125 33.938 1 47.62 4 LYS B C 1
ATOM 1544 O O . LYS B 1 4 ? 6.461 70.438 32.906 1 47.62 4 LYS B O 1
ATOM 1549 N N . ALA B 1 5 ? 6.504 70.5 35.062 1 49.16 5 ALA B N 1
ATOM 1550 C CA . ALA B 1 5 ? 6.66 69.062 35.188 1 49.16 5 ALA B CA 1
ATOM 1551 C C . ALA B 1 5 ? 5.391 68.312 34.781 1 49.16 5 ALA B C 1
ATOM 1553 O O . ALA B 1 5 ? 5.453 67.188 34.25 1 49.16 5 ALA B O 1
ATOM 1554 N N . HIS B 1 6 ? 4.215 68.875 34.969 1 51.09 6 HIS B N 1
ATOM 1555 C CA . HIS B 1 6 ? 2.959 68.25 34.625 1 51.09 6 HIS B CA 1
ATOM 1556 C C . HIS B 1 6 ? 2.768 68.188 33.094 1 51.09 6 HIS B C 1
ATOM 1558 O O . HIS B 1 6 ? 2.166 67.25 32.562 1 51.09 6 HIS B O 1
ATOM 1564 N N . ARG B 1 7 ? 3.217 69.25 32.375 1 50.25 7 ARG B N 1
ATOM 1565 C CA . ARG B 1 7 ? 3.084 69.312 30.938 1 50.25 7 ARG B CA 1
ATOM 1566 C C . ARG B 1 7 ? 4 68.25 30.281 1 50.25 7 ARG B C 1
ATOM 1568 O O . ARG B 1 7 ? 3.658 67.688 29.25 1 50.25 7 ARG B O 1
ATOM 1575 N N . PHE B 1 8 ? 5.164 68 30.906 1 49.44 8 PHE B N 1
ATOM 1576 C CA . PHE B 1 8 ? 6.074 67 30.375 1 49.44 8 PHE B CA 1
ATOM 1577 C C . PHE B 1 8 ? 5.527 65.625 30.594 1 49.44 8 PHE B C 1
ATOM 1579 O O . PHE B 1 8 ? 5.758 64.688 29.781 1 49.44 8 PHE B O 1
ATOM 1586 N N . MET B 1 9 ? 4.809 65.438 31.734 1 53.62 9 MET B N 1
ATOM 1587 C CA . MET B 1 9 ? 4.223 64.125 32 1 53.62 9 MET B CA 1
ATOM 1588 C C . MET B 1 9 ? 3.068 63.844 31.062 1 53.62 9 MET B C 1
ATOM 1590 O O . MET B 1 9 ? 2.84 62.688 30.688 1 53.62 9 MET B O 1
ATOM 1594 N N . GLY B 1 10 ? 2.434 64.938 30.703 1 51.84 10 GLY B N 1
ATOM 1595 C CA . GLY B 1 10 ? 1.348 64.75 29.75 1 51.84 10 GLY B CA 1
ATOM 1596 C C . GLY B 1 10 ? 1.821 64.312 28.391 1 51.84 10 GLY B C 1
ATOM 1597 O O . GLY B 1 10 ? 1.18 63.5 27.734 1 51.84 10 GLY B O 1
ATOM 1598 N N . ARG B 1 11 ? 2.959 64.875 27.891 1 60.44 11 ARG B N 1
ATOM 1599 C CA . ARG B 1 11 ? 3.535 64.562 26.594 1 60.44 11 ARG B CA 1
ATOM 1600 C C . ARG B 1 11 ? 4.094 63.125 26.609 1 60.44 11 ARG B C 1
ATOM 1602 O O . ARG B 1 11 ? 3.951 62.406 25.625 1 60.44 11 ARG B O 1
ATOM 1609 N N . TYR B 1 12 ? 4.68 62.75 27.75 1 59.72 12 TYR B N 1
ATOM 1610 C CA . TYR B 1 12 ? 5.234 61.375 27.828 1 59.72 12 TYR B CA 1
ATOM 1611 C C . TYR B 1 12 ? 4.129 60.344 27.906 1 59.72 12 TYR B C 1
ATOM 1613 O O . TYR B 1 12 ? 4.238 59.281 27.328 1 59.72 12 TYR B O 1
ATOM 1621 N N . THR B 1 13 ? 3.074 60.781 28.594 1 65.5 13 THR B N 1
ATOM 1622 C CA . THR B 1 13 ? 1.95 59.875 28.656 1 65.5 13 THR B CA 1
ATOM 1623 C C . THR B 1 13 ? 1.267 59.75 27.297 1 65.5 13 THR B C 1
ATOM 1625 O O . THR B 1 13 ? 0.872 58.656 26.891 1 65.5 13 THR B O 1
ATOM 1628 N N . SER B 1 14 ? 1.16 60.938 26.703 1 64.75 14 SER B N 1
ATOM 1629 C CA . SER B 1 14 ? 0.581 60.875 25.359 1 64.75 14 SER B CA 1
ATOM 1630 C C . SER B 1 14 ? 1.481 60.094 24.406 1 64.75 14 SER B C 1
ATOM 1632 O O . SER B 1 14 ? 1 59.312 23.609 1 64.75 14 SER B O 1
ATOM 1634 N N . LEU B 1 15 ? 2.803 60.156 24.562 1 64.69 15 LEU B N 1
ATOM 1635 C CA . LEU B 1 15 ? 3.75 59.406 23.734 1 64.69 15 LEU B CA 1
ATOM 1636 C C . LEU B 1 15 ? 3.697 57.938 24.062 1 64.69 15 LEU B C 1
ATOM 1638 O O . LEU B 1 15 ? 3.75 57.094 23.172 1 64.69 15 LEU B O 1
ATOM 1642 N N . ALA B 1 16 ? 3.498 57.656 25.344 1 65.81 16 ALA B N 1
ATOM 1643 C CA . ALA B 1 16 ? 3.389 56.281 25.766 1 65.81 16 ALA B CA 1
ATOM 1644 C C . ALA B 1 16 ? 2.109 55.625 25.219 1 65.81 16 ALA B C 1
ATOM 1646 O O . ALA B 1 16 ? 2.119 54.5 24.781 1 65.81 16 ALA B O 1
ATOM 1647 N N . PHE B 1 17 ? 1.124 56.438 25.203 1 65.94 17 PHE B N 1
ATOM 1648 C CA . PHE B 1 17 ? -0.145 55.969 24.656 1 65.94 17 PHE B CA 1
ATOM 1649 C C . PHE B 1 17 ? -0.043 55.719 23.156 1 65.94 17 PHE B C 1
ATOM 1651 O O . PHE B 1 17 ? -0.545 54.719 22.641 1 65.94 17 PHE B O 1
ATOM 1658 N N . VAL B 1 18 ? 0.591 56.562 22.438 1 66 18 VAL B N 1
ATOM 1659 C CA . VAL B 1 18 ? 0.757 56.438 21 1 66 18 VAL B CA 1
ATOM 1660 C C . VAL B 1 18 ? 1.627 55.219 20.688 1 66 18 VAL B C 1
ATOM 1662 O O . VAL B 1 18 ? 1.341 54.469 19.766 1 66 18 VAL B O 1
ATOM 1665 N N . ILE B 1 19 ? 2.598 54.969 21.562 1 66.88 19 ILE B N 1
ATOM 1666 C CA . ILE B 1 19 ? 3.477 53.812 21.359 1 66.88 19 ILE B CA 1
ATOM 1667 C C . ILE B 1 19 ? 2.717 52.531 21.656 1 66.88 19 ILE B C 1
ATOM 1669 O O . ILE B 1 19 ? 2.818 51.531 20.906 1 66.88 19 ILE B O 1
ATOM 1673 N N . LEU B 1 20 ? 1.882 52.594 22.734 1 70.06 20 LEU B N 1
ATOM 1674 C CA . LEU B 1 20 ? 1.115 51.406 23.125 1 70.06 20 LEU B CA 1
ATOM 1675 C C . LEU B 1 20 ? 0.04 51.125 22.078 1 70.06 20 LEU B C 1
ATOM 1677 O O . LEU B 1 20 ? -0.208 49.938 21.766 1 70.06 20 LEU B O 1
ATOM 1681 N N . LEU B 1 21 ? -0.579 52.156 21.562 1 69.44 21 LEU B N 1
ATOM 1682 C CA . LEU B 1 21 ? -1.558 52 20.5 1 69.44 21 LEU B CA 1
ATOM 1683 C C . LEU B 1 21 ? -0.894 51.469 19.234 1 69.44 21 LEU B C 1
ATOM 1685 O O . LEU B 1 21 ? -1.454 50.594 18.547 1 69.44 21 LEU B O 1
ATOM 1689 N N . GLY B 1 22 ? 0.305 51.906 18.938 1 69.25 22 GLY B N 1
ATOM 1690 C CA . GLY B 1 22 ? 1.059 51.344 17.812 1 69.25 22 GLY B CA 1
ATOM 1691 C C . GLY B 1 22 ? 1.42 49.906 17.984 1 69.25 22 GLY B C 1
ATOM 1692 O O . GLY B 1 22 ? 1.274 49.094 17.047 1 69.25 22 GLY B O 1
ATOM 1693 N N . LEU B 1 23 ? 1.869 49.531 19.172 1 71.69 23 LEU B N 1
ATOM 1694 C CA . LEU B 1 23 ? 2.232 48.156 19.469 1 71.69 23 LEU B CA 1
ATOM 1695 C C . LEU B 1 23 ? 1.006 47.25 19.422 1 71.69 23 LEU B C 1
ATOM 1697 O O . LEU B 1 23 ? 1.088 46.094 18.969 1 71.69 23 LEU B O 1
ATOM 1701 N N . LEU B 1 24 ? -0.101 47.719 19.828 1 70.69 24 LEU B N 1
ATOM 1702 C CA . LEU B 1 24 ? -1.354 46.969 19.766 1 70.69 24 LEU B CA 1
ATOM 1703 C C . LEU B 1 24 ? -1.775 46.75 18.312 1 70.69 24 LEU B C 1
ATOM 1705 O O . LEU B 1 24 ? -2.207 45.656 17.953 1 70.69 24 LEU B O 1
ATOM 1709 N N . VAL B 1 25 ? -1.737 47.781 17.484 1 69.69 25 VAL B N 1
ATOM 1710 C CA . VAL B 1 25 ? -2.088 47.656 16.078 1 69.69 25 VAL B CA 1
ATOM 1711 C C . VAL B 1 25 ? -1.138 46.688 15.383 1 69.69 25 VAL B C 1
ATOM 1713 O O . VAL B 1 25 ? -1.568 45.844 14.586 1 69.69 25 VAL B O 1
ATOM 1716 N N . ILE B 1 26 ? 0.102 46.688 15.734 1 67.25 26 ILE B N 1
ATOM 1717 C C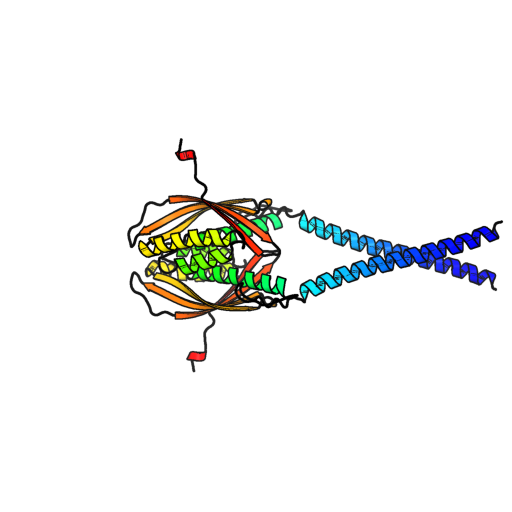A . ILE B 1 26 ? 1.08 45.75 15.18 1 67.25 26 ILE B CA 1
ATOM 1718 C C . ILE B 1 26 ? 0.762 44.344 15.633 1 67.25 26 ILE B C 1
ATOM 1720 O O . ILE B 1 26 ? 0.796 43.406 14.836 1 67.25 26 ILE B O 1
ATOM 1724 N N . SER B 1 27 ? 0.453 44.156 16.938 1 71.69 27 SER B N 1
ATOM 1725 C CA . SER B 1 27 ? 0.112 42.844 17.484 1 71.69 27 SER B CA 1
ATOM 1726 C C . SER B 1 27 ? -1.171 42.312 16.875 1 71.69 27 SER B C 1
ATOM 1728 O O . SER B 1 27 ? -1.251 41.125 16.531 1 71.69 27 SER B O 1
ATOM 1730 N N . LEU B 1 28 ? -2.152 43.188 16.672 1 67.81 28 LEU B N 1
ATOM 1731 C CA . LEU B 1 28 ? -3.416 42.781 16.062 1 67.81 28 LEU B CA 1
ATOM 1732 C C . LEU B 1 28 ? -3.229 42.469 14.578 1 67.81 28 LEU B C 1
ATOM 1734 O O . LEU B 1 28 ? -3.816 41.531 14.055 1 67.81 28 LEU B O 1
ATOM 1738 N N . SER B 1 29 ? -2.482 43.25 13.867 1 68 29 SER B N 1
ATOM 1739 C CA . SER B 1 29 ? -2.15 42.969 12.477 1 68 29 SER B CA 1
ATOM 1740 C C . SER B 1 29 ? -1.397 41.656 12.328 1 68 29 SER B C 1
ATOM 1742 O O . SER B 1 29 ? -1.657 40.875 11.406 1 68 29 SER B O 1
ATOM 1744 N N . GLY B 1 30 ? -0.517 41.5 13.25 1 64.38 30 GLY B N 1
ATOM 1745 C CA . GLY B 1 30 ? 0.159 40.219 13.266 1 64.38 30 GLY B CA 1
ATOM 1746 C C . GLY B 1 30 ? -0.784 39.062 13.5 1 64.38 30 GLY B C 1
ATOM 1747 O O . GLY B 1 30 ? -0.644 38 12.867 1 64.38 30 GLY B O 1
ATOM 1748 N N . ASN B 1 31 ? -1.714 39.188 14.359 1 68.38 31 ASN B N 1
ATOM 1749 C CA . ASN B 1 31 ? -2.73 38.156 14.633 1 68.38 31 ASN B CA 1
ATOM 1750 C C . ASN B 1 31 ? -3.617 37.906 13.414 1 68.38 31 ASN B C 1
ATOM 1752 O O . ASN B 1 31 ? -3.936 36.781 13.094 1 68.38 31 ASN B O 1
ATOM 1756 N N . THR B 1 32 ? -4.09 38.938 12.789 1 63.16 32 THR B N 1
ATOM 1757 C CA . THR B 1 32 ? -4.949 38.844 11.617 1 63.16 32 THR B CA 1
ATOM 1758 C C . THR B 1 32 ? -4.191 38.219 10.453 1 63.16 32 THR B C 1
ATOM 1760 O O . THR B 1 32 ? -4.734 37.375 9.719 1 63.16 32 THR B O 1
ATOM 1763 N N . LEU B 1 33 ? -2.98 38.625 10.242 1 57.69 33 LEU B N 1
ATOM 1764 C CA . LEU B 1 33 ? -2.174 38.031 9.188 1 57.69 33 LEU B CA 1
ATOM 1765 C C . LEU B 1 33 ? -1.948 36.531 9.445 1 57.69 33 LEU B C 1
ATOM 1767 O O . LEU B 1 33 ? -1.981 35.75 8.508 1 57.69 33 LEU B O 1
ATOM 1771 N N . ALA B 1 34 ? -1.722 36.156 10.586 1 57.22 34 ALA B N 1
ATOM 1772 C CA . ALA B 1 34 ? -1.565 34.75 10.961 1 57.22 34 ALA B CA 1
ATOM 1773 C C . ALA B 1 34 ? -2.855 34 10.719 1 57.22 34 ALA B C 1
ATOM 1775 O O . ALA B 1 34 ? -2.826 32.875 10.203 1 57.22 34 ALA B O 1
ATOM 1776 N N . TRP B 1 35 ? -3.924 34.656 10.914 1 58.75 35 TRP B N 1
ATOM 1777 C CA . TRP B 1 35 ? -5.219 34.031 10.688 1 58.75 35 TRP B CA 1
ATOM 1778 C C . TRP B 1 35 ? -5.539 33.938 9.203 1 58.75 35 TRP B C 1
ATOM 1780 O O . TRP B 1 35 ? -6.074 32.938 8.734 1 58.75 35 TRP B O 1
ATOM 1790 N N . LEU B 1 36 ? -5.277 34.969 8.461 1 51.25 36 LEU B N 1
ATOM 1791 C CA . LEU B 1 36 ? -5.477 34.938 7.016 1 51.25 36 LEU B CA 1
ATOM 1792 C C . LEU B 1 36 ? -4.562 33.906 6.359 1 51.25 36 LEU B C 1
ATOM 1794 O O . LEU B 1 36 ? -4.977 33.219 5.434 1 51.25 36 LEU B O 1
ATOM 1798 N N . GLN B 1 37 ? -3.379 33.812 6.746 1 49.97 37 GLN B N 1
ATOM 1799 C CA . GLN B 1 37 ? -2.479 32.812 6.211 1 49.97 37 GLN B CA 1
ATOM 1800 C C . GLN B 1 37 ? -2.994 31.406 6.512 1 49.97 37 GLN B C 1
ATOM 1802 O O . GLN B 1 37 ? -2.898 30.5 5.668 1 49.97 37 GLN B O 1
ATOM 1807 N N . ILE B 1 38 ? -3.525 31.234 7.613 1 45.97 38 ILE B N 1
ATOM 1808 C CA . ILE B 1 38 ? -4.148 29.953 7.961 1 45.97 38 ILE B CA 1
ATOM 1809 C C . ILE B 1 38 ? -5.332 29.688 7.031 1 45.97 38 ILE B C 1
ATOM 1811 O O . ILE B 1 38 ? -5.484 28.578 6.52 1 45.97 38 ILE B O 1
ATOM 1815 N N . ASP B 1 39 ? -6.164 30.641 6.852 1 44.72 39 ASP B N 1
ATOM 1816 C CA . ASP B 1 39 ? -7.324 30.5 5.973 1 44.72 39 ASP B CA 1
ATOM 1817 C C . ASP B 1 39 ? -6.898 30.281 4.527 1 44.72 39 ASP B C 1
ATOM 1819 O O . ASP B 1 39 ? -7.48 29.453 3.822 1 44.72 39 ASP B O 1
ATOM 1823 N N . ALA B 1 40 ? -6.027 31.062 3.918 1 39.19 40 ALA B N 1
ATOM 1824 C CA . ALA B 1 40 ? -5.496 30.875 2.57 1 39.19 40 ALA B CA 1
ATOM 1825 C C . ALA B 1 40 ? -4.883 29.484 2.416 1 39.19 40 ALA B C 1
ATOM 1827 O O . ALA B 1 40 ? -4.996 28.859 1.357 1 39.19 40 ALA B O 1
ATOM 1828 N N . LEU B 1 41 ? -4.254 29.125 3.389 1 36.19 41 LEU B N 1
ATOM 1829 C CA . LEU B 1 41 ? -3.709 27.781 3.357 1 36.19 41 LEU B CA 1
ATOM 1830 C C . LEU B 1 41 ? -4.828 26.75 3.314 1 36.19 41 LEU B C 1
ATOM 1832 O O . LEU B 1 41 ? -4.719 25.734 2.617 1 36.19 41 LEU B O 1
ATOM 1836 N N . ILE B 1 42 ? -5.867 27.047 3.959 1 32.69 42 ILE B N 1
ATOM 1837 C CA . ILE B 1 42 ? -7.016 26.141 3.93 1 32.69 42 ILE B CA 1
ATOM 1838 C C . ILE B 1 42 ? -7.723 26.25 2.58 1 32.69 42 ILE B C 1
ATOM 1840 O O . ILE B 1 42 ? -8.109 25.25 1.99 1 32.69 42 ILE B O 1
ATOM 1844 N N . ASN B 1 43 ? -8.031 27.391 2.119 1 31.67 43 ASN B N 1
ATOM 1845 C CA . ASN B 1 43 ? -8.852 27.594 0.931 1 31.67 43 ASN B CA 1
ATOM 1846 C C . ASN B 1 43 ? -8.039 27.438 -0.348 1 31.67 43 ASN B C 1
ATOM 1848 O O . ASN B 1 43 ? -8.578 27.531 -1.451 1 31.67 43 ASN B O 1
ATOM 1852 N N . SER B 1 44 ? -6.816 27.719 -0.337 1 31.06 44 SER B N 1
ATOM 1853 C CA . SER B 1 44 ? -6.113 27.688 -1.614 1 31.06 44 SER B CA 1
ATOM 1854 C C . SER B 1 44 ? -6.027 26.25 -2.15 1 31.06 44 SER B C 1
ATOM 1856 O O . SER B 1 44 ? -5.316 26 -3.123 1 31.06 44 SER B O 1
ATOM 1858 N N . HIS B 1 45 ? -6.879 25.438 -1.615 1 29.62 45 HIS B N 1
ATOM 1859 C CA . HIS B 1 45 ? -6.535 24.062 -1.963 1 29.62 45 HIS B CA 1
ATOM 1860 C C . HIS B 1 45 ? -6.828 23.766 -3.432 1 29.62 45 HIS B C 1
ATOM 1862 O O . HIS B 1 45 ? -7.816 23.109 -3.752 1 29.62 45 HIS B O 1
ATOM 1868 N N . GLU B 1 46 ? -6.707 24.75 -4.254 1 27.7 46 GLU B N 1
ATOM 1869 C CA . GLU B 1 46 ? -7.051 24.484 -5.645 1 27.7 46 GLU B CA 1
ATOM 1870 C C . GLU B 1 46 ? -6.109 23.453 -6.25 1 27.7 46 GLU B C 1
ATOM 1872 O O . GLU B 1 46 ? -5.074 23.797 -6.824 1 27.7 46 GLU B O 1
ATOM 1877 N N . GLU B 1 47 ? -5.652 22.516 -5.445 1 26.83 47 GLU B N 1
ATOM 1878 C CA . GLU B 1 47 ? -4.512 21.828 -6.043 1 26.83 47 GLU B CA 1
ATOM 1879 C C . GLU B 1 47 ? -4.938 21.016 -7.258 1 26.83 47 GLU B C 1
ATOM 1881 O O . GLU B 1 47 ? -5.785 20.125 -7.152 1 26.83 47 GLU B O 1
ATOM 1886 N N . THR B 1 48 ? -4.828 21.609 -8.477 1 26.64 48 THR B N 1
ATOM 1887 C CA . THR B 1 48 ? -4.914 21.047 -9.82 1 26.64 48 THR B CA 1
ATOM 1888 C C . THR B 1 48 ? -3.898 19.922 -10.008 1 26.64 48 THR B C 1
ATOM 1890 O O . THR B 1 48 ? -2.689 20.156 -9.961 1 26.64 48 THR B O 1
ATOM 1893 N N . TYR B 1 49 ? -3.932 18.969 -9.164 1 27.58 49 TYR B N 1
ATOM 1894 C CA . TYR B 1 49 ? -2.934 17.906 -9.219 1 27.58 49 TYR B CA 1
ATOM 1895 C C . TYR B 1 49 ? -2.895 17.266 -10.609 1 27.58 49 TYR B C 1
ATOM 1897 O O . TYR B 1 49 ? -3.875 16.672 -11.047 1 27.58 49 TYR B O 1
ATOM 1905 N N . ILE B 1 50 ? -2.125 17.859 -11.586 1 28.11 50 ILE B N 1
ATOM 1906 C CA . ILE B 1 50 ? -1.673 17.281 -12.852 1 28.11 50 ILE B CA 1
ATOM 1907 C C . ILE B 1 50 ? -0.917 15.984 -12.586 1 28.11 50 ILE B C 1
ATOM 1909 O O . ILE B 1 50 ? 0.029 15.961 -11.797 1 28.11 50 ILE B O 1
ATOM 1913 N N . PRO B 1 51 ? -1.316 14.727 -12.719 1 28.05 51 PRO B N 1
ATOM 1914 C CA . PRO B 1 51 ? -0.467 13.539 -12.742 1 28.05 51 PRO B CA 1
ATOM 1915 C C . PRO B 1 51 ? 0.86 13.766 -13.461 1 28.05 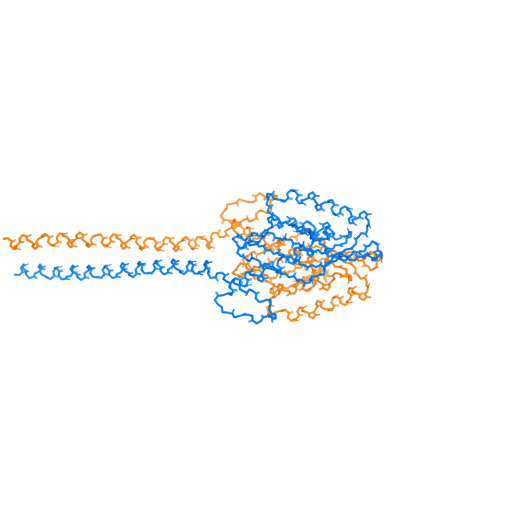51 PRO B C 1
ATOM 1917 O O . PRO B 1 51 ? 0.954 14.648 -14.32 1 28.05 51 PRO B O 1
ATOM 1920 N N . MET B 1 52 ? 2.133 13.672 -12.898 1 29.73 52 MET B N 1
ATOM 1921 C CA . MET B 1 52 ? 3.381 14.156 -13.484 1 29.73 52 MET B CA 1
ATOM 1922 C C . MET B 1 52 ? 3.332 14.078 -15.008 1 29.73 52 MET B C 1
ATOM 1924 O O . MET B 1 52 ? 4.074 14.781 -15.695 1 29.73 52 MET B O 1
ATOM 1928 N N . GLY B 1 53 ? 3.01 13.156 -15.781 1 27.94 53 GLY B N 1
ATOM 1929 C CA . GLY B 1 53 ? 2.896 13.594 -17.156 1 27.94 53 GLY B CA 1
ATOM 1930 C C . GLY B 1 53 ? 1.87 14.695 -17.359 1 27.94 53 GLY B C 1
ATOM 1931 O O . GLY B 1 53 ? 1.65 15.156 -18.484 1 27.94 53 GLY B O 1
ATOM 1932 N N . LEU B 1 54 ? 0.856 14.648 -16.641 1 25.2 54 LEU B N 1
ATOM 1933 C CA . LEU B 1 54 ? -0.169 15.594 -17.062 1 25.2 54 LEU B CA 1
ATOM 1934 C C . LEU B 1 54 ? 0.187 17.016 -16.609 1 25.2 54 LEU B C 1
ATOM 1936 O O . LEU B 1 54 ? 0.718 17.203 -15.516 1 25.2 54 LEU B O 1
ATOM 1940 N N . ASP B 1 55 ? 0.317 18.156 -17.375 1 26.41 55 ASP B N 1
ATOM 1941 C CA . ASP B 1 55 ? 0.572 19.594 -17.438 1 26.41 55 ASP B CA 1
ATOM 1942 C C . ASP B 1 55 ? -0.272 20.344 -16.406 1 26.41 55 ASP B C 1
ATOM 1944 O O . ASP B 1 55 ? -0.445 21.562 -16.5 1 26.41 55 ASP B O 1
ATOM 1948 N N . ALA B 1 56 ? -1.244 19.938 -15.625 1 29.42 56 ALA B N 1
ATOM 1949 C CA . ALA B 1 56 ? -2.168 21 -15.242 1 29.42 56 ALA B CA 1
ATOM 1950 C C . ALA B 1 56 ? -1.521 21.953 -14.25 1 29.42 56 ALA B C 1
ATOM 1952 O O . ALA B 1 56 ? -0.765 21.531 -13.367 1 29.42 56 ALA B O 1
ATOM 1953 N N . SER B 1 57 ? -1.671 23.5 -14.18 1 27.52 57 SER B N 1
ATOM 1954 C CA . SER B 1 57 ? -1.211 24.797 -13.695 1 27.52 57 SER B CA 1
ATOM 1955 C C . SER B 1 57 ? -1.271 24.875 -12.172 1 27.52 57 SER B C 1
ATOM 1957 O O . SER B 1 57 ? -1.882 24.031 -11.531 1 27.52 57 SER B O 1
ATOM 1959 N N . PHE B 1 58 ? -1.925 26.234 -11.5 1 27.72 58 PHE B N 1
ATOM 1960 C CA . PHE B 1 58 ? -1.689 27.266 -10.516 1 27.72 58 PHE B CA 1
ATOM 1961 C C . PHE B 1 58 ? -2.068 26.797 -9.117 1 27.72 58 PHE B C 1
ATOM 1963 O O . PHE B 1 58 ? -1.296 26.953 -8.172 1 27.72 58 PHE B O 1
ATOM 1970 N N . THR B 1 59 ? -3.209 27.547 -8.336 1 31.47 59 THR B N 1
ATOM 1971 C CA . THR B 1 59 ? -3.922 27.75 -7.078 1 31.47 59 THR B CA 1
ATOM 1972 C C . THR B 1 59 ? -4.402 26.406 -6.508 1 31.47 59 THR B C 1
ATOM 1974 O O . THR B 1 59 ? -5.059 26.375 -5.465 1 31.47 59 THR B O 1
ATOM 1977 N N . LEU B 1 60 ? -4.613 25.188 -7.195 1 35.03 60 LEU B N 1
ATOM 1978 C CA . LEU B 1 60 ? -4.969 23.844 -7.637 1 35.03 60 LEU B CA 1
ATOM 1979 C C . LEU B 1 60 ? -3.947 22.828 -7.152 1 35.03 60 LEU B C 1
ATOM 1981 O O . LEU B 1 60 ? -3.994 21.656 -7.543 1 35.03 60 LEU B O 1
ATOM 1985 N N . SER B 1 61 ? -2.957 23.109 -6.605 1 41.75 61 SER B N 1
ATOM 1986 C CA . SER B 1 61 ? -1.7 22.422 -6.309 1 41.75 61 SER B CA 1
ATOM 1987 C C . SER B 1 61 ? -1.882 21.375 -5.207 1 41.75 61 SER B C 1
ATOM 1989 O O . SER B 1 61 ? -1.458 20.234 -5.355 1 41.75 61 SER B O 1
ATOM 1991 N N . ARG B 1 62 ? -2.225 22.031 -3.773 1 44.59 62 ARG B N 1
ATOM 1992 C CA . ARG B 1 62 ? -2.529 21.109 -2.676 1 44.59 62 ARG B CA 1
ATOM 1993 C C . ARG B 1 62 ? -3.561 20.078 -3.1 1 44.59 62 ARG B C 1
ATOM 1995 O O . ARG B 1 62 ? -3.445 18.891 -2.748 1 44.59 62 ARG B O 1
ATOM 2002 N N . ASN B 1 63 ? -4.723 20.734 -3.842 1 52.38 63 ASN B N 1
ATOM 2003 C CA . ASN B 1 63 ? -5.809 19.844 -4.242 1 52.38 63 ASN B CA 1
ATOM 2004 C C . ASN B 1 63 ? -5.316 18.734 -5.18 1 52.38 63 ASN B C 1
ATOM 2006 O O . ASN B 1 63 ? -5.703 17.578 -5.035 1 52.38 63 ASN B O 1
ATOM 2010 N N . ARG B 1 64 ? -4.352 19.219 -5.969 1 58.44 64 ARG B N 1
ATOM 2011 C CA . ARG B 1 64 ? -3.879 18.188 -6.891 1 58.44 64 ARG B CA 1
ATOM 2012 C C . ARG B 1 64 ? -2.934 17.219 -6.195 1 58.44 64 ARG B C 1
ATOM 2014 O O . ARG B 1 64 ? -2.988 16.016 -6.434 1 58.44 64 ARG B O 1
ATOM 2021 N N . THR B 1 65 ? -2.078 17.859 -5.41 1 61 65 THR B N 1
ATOM 2022 C CA . THR B 1 65 ? -1.163 16.984 -4.672 1 61 65 THR B CA 1
ATOM 2023 C C . THR B 1 65 ? -1.932 16.047 -3.744 1 61 65 THR B C 1
ATOM 2025 O O . THR B 1 65 ? -1.607 14.867 -3.645 1 61 65 THR B O 1
ATOM 2028 N N . ASP B 1 66 ? -2.961 16.688 -3.172 1 69.62 66 ASP B N 1
ATOM 2029 C CA . ASP B 1 66 ? -3.826 15.859 -2.35 1 69.62 66 ASP B CA 1
ATOM 2030 C C . ASP B 1 66 ? -4.512 14.781 -3.189 1 69.62 66 ASP B C 1
ATOM 2032 O O . ASP B 1 66 ? -4.617 13.625 -2.77 1 69.62 66 ASP B O 1
ATOM 2036 N N . ALA B 1 67 ? -4.805 15.273 -4.414 1 76.56 67 ALA B N 1
ATOM 2037 C CA . ALA B 1 67 ? -5.484 14.32 -5.293 1 76.56 67 ALA B CA 1
ATOM 2038 C C . ALA B 1 67 ? -4.535 13.211 -5.734 1 76.56 67 ALA B C 1
ATOM 2040 O O . ALA B 1 67 ? -4.914 12.039 -5.754 1 76.56 67 ALA B O 1
ATOM 2041 N N . SER B 1 68 ? -3.34 13.562 -6.074 1 79.81 68 SER B N 1
ATOM 2042 C CA . SER B 1 68 ? -2.355 12.586 -6.52 1 79.81 68 SER B CA 1
ATOM 2043 C C . SER B 1 68 ? -2.037 11.578 -5.418 1 79.81 68 SER B C 1
ATOM 2045 O O . SER B 1 68 ? -1.888 10.383 -5.684 1 79.81 68 SER B O 1
ATOM 2047 N N . TYR B 1 69 ? -2.045 12.07 -4.27 1 80.88 69 TYR B N 1
ATOM 2048 C CA . TYR B 1 69 ? -1.759 11.195 -3.143 1 80.88 69 TYR B CA 1
ATOM 2049 C C . TYR B 1 69 ? -2.914 10.227 -2.895 1 80.88 69 TYR B C 1
ATOM 2051 O O . TYR B 1 69 ? -2.697 9.039 -2.643 1 80.88 69 TYR B O 1
ATOM 2059 N N . LEU B 1 70 ? -4.055 10.789 -2.973 1 84.38 70 LEU B N 1
ATOM 2060 C CA . LEU B 1 70 ? -5.223 9.93 -2.797 1 84.38 70 LEU B CA 1
ATOM 2061 C C . LEU B 1 70 ? -5.258 8.836 -3.857 1 84.38 70 LEU B C 1
ATOM 2063 O O . LEU B 1 70 ? -5.586 7.684 -3.555 1 84.38 70 LEU B O 1
ATOM 2067 N N . GLU B 1 71 ? -4.875 9.156 -5.004 1 88.56 71 GLU B N 1
ATOM 2068 C CA . GLU B 1 71 ? -4.859 8.203 -6.105 1 88.56 71 GLU B CA 1
ATOM 2069 C C . GLU B 1 71 ? -3.816 7.113 -5.879 1 88.56 71 GLU B C 1
ATOM 2071 O O . GLU B 1 71 ? -4.105 5.926 -6.043 1 88.56 71 GLU B O 1
ATOM 2076 N N . GLN B 1 72 ? -2.643 7.512 -5.496 1 89.19 72 GLN B N 1
ATOM 2077 C CA . GLN B 1 72 ? -1.569 6.555 -5.25 1 89.19 72 GLN B CA 1
ATOM 2078 C C . GLN B 1 72 ? -1.918 5.621 -4.094 1 89.19 72 GLN B C 1
ATOM 2080 O O . GLN B 1 72 ? -1.72 4.406 -4.188 1 89.19 72 GLN B O 1
ATOM 2085 N N . THR B 1 73 ? -2.447 6.23 -3.068 1 90.69 73 THR B N 1
ATOM 2086 C CA . THR B 1 73 ? -2.85 5.43 -1.917 1 90.69 73 THR B CA 1
ATOM 2087 C C . THR B 1 73 ? -3.965 4.461 -2.297 1 90.69 73 THR B C 1
ATOM 2089 O O . THR B 1 73 ? -3.881 3.266 -2.008 1 90.69 73 THR B O 1
ATOM 2092 N N . ALA B 1 74 ? -4.957 4.965 -2.984 1 93.88 74 ALA B N 1
ATOM 2093 C CA . ALA B 1 74 ? -6.074 4.125 -3.402 1 93.88 74 ALA B CA 1
ATOM 2094 C C . ALA B 1 74 ? -5.598 2.973 -4.281 1 93.88 74 ALA B C 1
ATOM 2096 O O . ALA B 1 74 ? -6.027 1.83 -4.109 1 93.88 74 ALA B O 1
ATOM 2097 N N . GLU B 1 75 ? -4.754 3.299 -5.211 1 94.69 75 GLU B N 1
ATOM 2098 C CA . GLU B 1 75 ? -4.211 2.256 -6.074 1 94.69 75 GLU B CA 1
ATOM 2099 C C . GLU B 1 75 ? -3.516 1.171 -5.258 1 94.69 75 GLU B C 1
ATOM 2101 O O . GLU B 1 75 ? -3.744 -0.02 -5.477 1 94.69 75 GLU B O 1
ATOM 2106 N N . SER B 1 76 ? -2.686 1.567 -4.332 1 95.81 76 SER B N 1
ATOM 2107 C CA . SER B 1 76 ? -1.954 0.605 -3.516 1 95.81 76 SER B CA 1
ATOM 2108 C C . SER B 1 76 ? -2.908 -0.283 -2.725 1 95.81 76 SER B C 1
ATOM 2110 O O . SER B 1 76 ? -2.666 -1.483 -2.574 1 95.81 76 SER B O 1
ATOM 2112 N N . LEU B 1 77 ? -3.93 0.271 -2.232 1 97.25 77 LEU B N 1
ATOM 2113 C CA . LEU B 1 77 ? -4.895 -0.484 -1.442 1 97.25 77 LEU B CA 1
ATOM 2114 C C . LEU B 1 77 ? -5.629 -1.502 -2.309 1 97.25 77 LEU B C 1
ATOM 2116 O O . LEU B 1 77 ? -5.895 -2.623 -1.867 1 97.25 77 LEU B O 1
ATOM 2120 N N . VAL B 1 78 ? -5.922 -1.167 -3.506 1 98 78 VAL B N 1
ATOM 2121 C CA . VAL B 1 78 ? -6.562 -2.092 -4.438 1 98 78 VAL B CA 1
ATOM 2122 C C . VAL B 1 78 ? -5.625 -3.256 -4.738 1 98 78 VAL B C 1
ATOM 2124 O O . VAL B 1 78 ? -6.051 -4.41 -4.785 1 98 78 VAL B O 1
ATOM 2127 N N . LEU B 1 79 ? -4.363 -2.904 -4.906 1 98.12 79 LEU B N 1
ATOM 2128 C CA . LEU B 1 79 ? -3.402 -3.955 -5.219 1 98.12 79 LEU B CA 1
ATOM 2129 C C . LEU B 1 79 ? -3.213 -4.891 -4.027 1 98.12 79 LEU B C 1
ATOM 2131 O O . LEU B 1 79 ? -3.01 -6.094 -4.207 1 98.12 79 LEU B O 1
ATOM 2135 N N . LEU B 1 80 ? -3.301 -4.363 -2.807 1 98 80 LEU B N 1
ATOM 2136 C CA . LEU B 1 80 ? -3.234 -5.203 -1.614 1 98 80 LEU B CA 1
ATOM 2137 C C . LEU B 1 80 ? -4.398 -6.188 -1.577 1 98 80 LEU B C 1
ATOM 2139 O O . LEU B 1 80 ? -4.246 -7.316 -1.107 1 98 80 LEU B O 1
ATOM 2143 N N . ARG B 1 81 ? -5.473 -5.812 -2.092 1 98.56 81 ARG B N 1
ATOM 2144 C CA . ARG B 1 81 ? -6.652 -6.672 -2.027 1 98.56 81 ARG B CA 1
ATOM 2145 C C . ARG B 1 81 ? -6.648 -7.691 -3.162 1 98.56 81 ARG B C 1
ATOM 2147 O O . ARG B 1 81 ? -6.973 -8.859 -2.955 1 98.56 81 ARG B O 1
ATOM 2154 N N . TYR B 1 82 ? -6.215 -7.27 -4.367 1 98.44 82 TYR B N 1
ATOM 2155 C CA . TYR B 1 82 ? -6.516 -8.078 -5.543 1 98.44 82 TYR B CA 1
ATOM 2156 C C . TYR B 1 82 ? -5.258 -8.75 -6.078 1 98.44 82 TYR B C 1
ATOM 2158 O O . TYR B 1 82 ? -5.34 -9.703 -6.855 1 98.44 82 TYR B O 1
ATOM 2166 N N . ASN B 1 83 ? -4.066 -8.172 -5.789 1 98.25 83 ASN B N 1
ATOM 2167 C CA . ASN B 1 83 ? -2.842 -8.836 -6.219 1 98.25 83 ASN B CA 1
ATOM 2168 C C . ASN B 1 83 ? -2.361 -9.844 -5.18 1 98.25 83 ASN B C 1
ATOM 2170 O O . ASN B 1 83 ? -1.46 -9.555 -4.395 1 98.25 83 ASN B O 1
ATOM 2174 N N . VAL B 1 84 ? -3.002 -11.062 -5.301 1 97.69 84 VAL B N 1
ATOM 2175 C CA . VAL B 1 84 ? -2.771 -12.031 -4.234 1 97.69 84 VAL B CA 1
ATOM 2176 C C . VAL B 1 84 ? -2.574 -13.422 -4.832 1 97.69 84 VAL B C 1
ATOM 2178 O O . VAL B 1 84 ? -2.949 -13.672 -5.98 1 97.69 84 VAL B O 1
ATOM 2181 N N . SER B 1 85 ? -1.938 -14.227 -4.141 1 94.94 85 SER B N 1
ATOM 2182 C CA . SER B 1 85 ? -1.794 -15.664 -4.297 1 94.94 85 SER B CA 1
ATOM 2183 C C . SER B 1 85 ? -2.184 -16.406 -3.021 1 94.94 85 SER B C 1
ATOM 2185 O O . SER B 1 85 ? -2.414 -15.781 -1.984 1 94.94 85 SER B O 1
ATOM 2187 N N . PRO B 1 86 ? -2.357 -17.703 -3.08 1 94.75 86 PRO B N 1
ATOM 2188 C CA . PRO B 1 86 ? -2.652 -18.453 -1.854 1 94.75 86 PRO B CA 1
ATOM 2189 C C . PRO B 1 86 ? -1.632 -18.203 -0.748 1 94.75 86 PRO B C 1
ATOM 2191 O O . PRO B 1 86 ? -1.975 -18.25 0.436 1 94.75 86 PRO B O 1
ATOM 2194 N N . GLU B 1 87 ? -0.421 -17.766 -1.072 1 90.69 87 GLU B N 1
ATOM 2195 C CA . GLU B 1 87 ? 0.659 -17.594 -0.104 1 90.69 87 GLU B CA 1
ATOM 2196 C C . GLU B 1 87 ? 0.67 -16.188 0.469 1 90.69 87 GLU B C 1
ATOM 2198 O O . GLU B 1 87 ? 1.094 -15.969 1.607 1 90.69 87 GLU B O 1
ATOM 2203 N N . SER B 1 88 ? 0.161 -15.273 -0.352 1 95.06 88 SER B N 1
ATOM 2204 C CA . SER B 1 88 ? 0.354 -13.891 0.06 1 95.06 88 SER B CA 1
ATOM 2205 C C . SER B 1 88 ? -0.946 -13.273 0.567 1 95.06 88 SER B C 1
ATOM 2207 O O . SER B 1 88 ? -0.933 -12.234 1.225 1 95.06 88 SER B O 1
ATOM 2209 N N . VAL B 1 89 ? -2.088 -13.906 0.344 1 97.44 89 VAL B N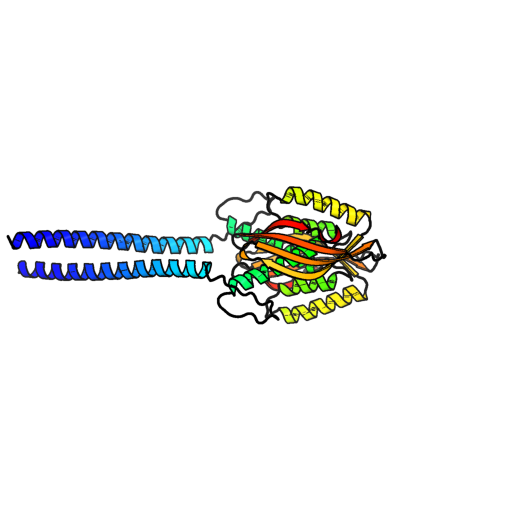 1
ATOM 2210 C CA . VAL B 1 89 ? -3.393 -13.281 0.513 1 97.44 89 VAL B CA 1
ATOM 2211 C C . VAL B 1 89 ? -3.605 -12.914 1.981 1 97.44 89 VAL B C 1
ATOM 2213 O O . VAL B 1 89 ? -4.145 -11.852 2.291 1 97.44 89 VAL B O 1
ATOM 2216 N N . LYS B 1 90 ? -3.176 -13.695 2.9 1 94.5 90 LYS B N 1
ATOM 2217 C CA . LYS B 1 90 ? -3.404 -13.398 4.312 1 94.5 90 LYS B CA 1
ATOM 2218 C C . LYS B 1 90 ? -2.621 -12.164 4.746 1 94.5 90 LYS B C 1
ATOM 2220 O O . LYS B 1 90 ? -3.172 -11.266 5.391 1 94.5 90 LYS B O 1
ATOM 2225 N N . ALA B 1 91 ? -1.387 -12.117 4.363 1 93 91 ALA B N 1
ATOM 2226 C CA . ALA B 1 91 ? -0.557 -10.961 4.707 1 93 91 ALA B CA 1
ATOM 2227 C C . ALA B 1 91 ? -1.08 -9.688 4.047 1 93 91 ALA B C 1
ATOM 2229 O O . ALA B 1 91 ? -1.176 -8.641 4.691 1 93 91 ALA B O 1
ATOM 2230 N N . ASN B 1 92 ? -1.406 -9.789 2.771 1 97.69 92 ASN B N 1
ATOM 2231 C CA . ASN B 1 92 ? -1.917 -8.641 2.033 1 97.69 92 ASN B CA 1
ATOM 2232 C C . ASN B 1 92 ? -3.213 -8.109 2.643 1 97.69 92 ASN B C 1
ATOM 2234 O O . ASN B 1 92 ? -3.35 -6.91 2.877 1 97.69 92 ASN B O 1
ATOM 2238 N N . HIS B 1 93 ? -4.141 -9.055 2.936 1 98 93 HIS B N 1
ATOM 2239 C CA . HIS B 1 93 ? -5.438 -8.648 3.463 1 98 93 HIS B CA 1
ATOM 2240 C C . HIS B 1 93 ? -5.312 -8.102 4.879 1 98 93 HIS B C 1
ATOM 2242 O O . HIS B 1 93 ? -6.047 -7.188 5.262 1 98 93 HIS B O 1
ATOM 2248 N N . GLN B 1 94 ? -4.449 -8.602 5.605 1 94.31 94 GLN B N 1
ATOM 2249 C CA . GLN B 1 94 ? -4.211 -8.055 6.938 1 94.31 94 GLN B CA 1
ATOM 2250 C C . GLN B 1 94 ? -3.686 -6.625 6.863 1 94.31 94 GLN B C 1
ATOM 2252 O O . GLN B 1 94 ? -4.117 -5.758 7.625 1 94.31 94 GLN B O 1
ATOM 2257 N N . ALA B 1 95 ? -2.729 -6.418 6.008 1 93.75 95 ALA B N 1
ATOM 2258 C CA . ALA B 1 95 ? -2.213 -5.066 5.812 1 93.75 95 ALA B CA 1
ATOM 2259 C C . ALA B 1 95 ? -3.324 -4.113 5.383 1 93.75 95 ALA B C 1
ATOM 2261 O O . ALA B 1 95 ? -3.406 -2.984 5.875 1 93.75 95 ALA B O 1
ATOM 2262 N N . LEU B 1 96 ? -4.16 -4.566 4.477 1 96.94 96 LEU B N 1
ATOM 2263 C CA . LEU B 1 96 ? -5.285 -3.766 4.012 1 96.94 96 LEU B CA 1
ATOM 2264 C C . LEU B 1 96 ? -6.234 -3.436 5.16 1 96.94 96 LEU B C 1
ATOM 2266 O O . LEU B 1 96 ? -6.695 -2.299 5.281 1 96.94 96 LEU B O 1
ATOM 2270 N N . LEU B 1 97 ? -6.48 -4.383 6.02 1 95.5 97 LEU B N 1
ATOM 2271 C CA . LEU B 1 97 ? -7.406 -4.227 7.137 1 95.5 97 LEU B CA 1
ATOM 2272 C C . LEU B 1 97 ? -6.945 -3.115 8.07 1 95.5 97 LEU B C 1
ATOM 2274 O O . LEU B 1 97 ? -7.766 -2.408 8.656 1 95.5 97 LEU B O 1
ATOM 2278 N N . ARG B 1 98 ? -5.738 -2.895 8.117 1 90.88 98 ARG B N 1
ATOM 2279 C CA . ARG B 1 98 ? -5.191 -1.902 9.031 1 90.88 98 ARG B CA 1
ATOM 2280 C C . ARG B 1 98 ? -5.527 -0.487 8.578 1 90.88 98 ARG B C 1
ATOM 2282 O O . ARG B 1 98 ? -5.461 0.458 9.367 1 90.88 98 ARG B O 1
ATOM 2289 N N . PHE B 1 99 ? -5.867 -0.348 7.344 1 92.56 99 PHE B N 1
ATOM 2290 C CA . PHE B 1 99 ? -6.195 0.976 6.828 1 92.56 99 PHE B CA 1
ATOM 2291 C C . PHE B 1 99 ? -7.668 1.298 7.051 1 92.56 99 PHE B C 1
ATOM 2293 O O . PHE B 1 99 ? -8.086 2.445 6.895 1 92.56 99 PHE B O 1
ATOM 2300 N N . PHE B 1 100 ? -8.43 0.324 7.477 1 93.88 100 PHE B N 1
ATOM 2301 C CA . PHE B 1 100 ? -9.852 0.597 7.672 1 93.88 100 PHE B CA 1
ATOM 2302 C C . PHE B 1 100 ? -10.086 1.334 8.984 1 93.88 100 PHE B C 1
ATOM 2304 O O . PHE B 1 100 ? -9.398 1.081 9.977 1 93.88 100 PHE B O 1
ATOM 2311 N N . ASP B 1 101 ? -11.094 2.166 8.906 1 86.94 101 ASP B N 1
ATOM 2312 C CA . ASP B 1 101 ? -11.57 2.783 10.141 1 86.94 101 ASP B CA 1
ATOM 2313 C C . ASP B 1 101 ? -12.055 1.727 11.133 1 86.94 101 ASP B C 1
ATOM 2315 O O . ASP B 1 101 ? -12.57 0.681 10.734 1 86.94 101 ASP B O 1
ATOM 2319 N N . ASN B 1 102 ? -11.961 2.148 12.367 1 86.81 102 ASN B N 1
ATOM 2320 C CA . ASN B 1 102 ? -12.359 1.233 13.438 1 86.81 102 ASN B CA 1
ATOM 2321 C C . ASN B 1 102 ? -13.805 0.784 13.281 1 86.81 102 ASN B C 1
ATOM 2323 O O . ASN B 1 102 ? -14.141 -0.363 13.586 1 86.81 102 ASN B O 1
ATOM 2327 N N . GLU B 1 103 ? -14.617 1.568 12.805 1 89.12 103 GLU B N 1
ATOM 2328 C CA . GLU B 1 103 ? -16.047 1.285 12.703 1 89.12 103 GLU B CA 1
ATOM 2329 C C . GLU B 1 103 ? -16.328 0.269 11.602 1 89.12 103 GLU B C 1
ATOM 2331 O O . GLU B 1 103 ? -17.219 -0.567 11.734 1 89.12 103 GLU B O 1
ATOM 2336 N N . THR B 1 104 ? -15.594 0.282 10.531 1 92 104 THR B N 1
ATOM 2337 C CA . THR B 1 104 ? -15.898 -0.552 9.375 1 92 104 THR B CA 1
ATOM 2338 C C . THR B 1 104 ? -14.977 -1.768 9.328 1 92 104 THR B C 1
ATOM 2340 O O . THR B 1 104 ? -15.242 -2.729 8.602 1 92 104 THR B O 1
ATOM 2343 N N . ARG B 1 105 ? -13.961 -1.781 10.094 1 93.5 105 ARG B N 1
ATOM 2344 C CA . ARG B 1 105 ? -12.914 -2.801 10.039 1 93.5 105 ARG B CA 1
ATOM 2345 C C . ARG B 1 105 ? -13.484 -4.184 10.32 1 93.5 105 ARG B C 1
ATOM 2347 O O . ARG B 1 105 ? -13.211 -5.137 9.586 1 93.5 105 ARG B O 1
ATOM 2354 N N . PRO B 1 106 ? -14.422 -4.344 11.336 1 92.81 106 PRO B N 1
ATOM 2355 C CA . PRO B 1 106 ? -14.906 -5.695 11.625 1 92.81 106 PRO B CA 1
ATOM 2356 C C . PRO B 1 106 ? -15.695 -6.301 10.461 1 92.81 106 PRO B C 1
ATOM 2358 O O . PRO B 1 106 ? -15.508 -7.477 10.133 1 92.81 106 PRO B O 1
ATOM 2361 N N . ALA B 1 107 ? -16.5 -5.586 9.859 1 94.88 107 ALA B N 1
ATOM 2362 C CA . ALA B 1 107 ? -17.266 -6.09 8.727 1 94.88 107 ALA B CA 1
ATOM 2363 C C . ALA B 1 107 ? -16.359 -6.492 7.578 1 94.88 107 ALA B C 1
ATOM 2365 O O . ALA B 1 107 ? -16.578 -7.52 6.93 1 94.88 107 ALA B O 1
ATOM 2366 N N . MET B 1 108 ? -15.344 -5.699 7.352 1 96.81 108 MET B N 1
ATOM 2367 C CA . MET B 1 108 ? -14.43 -5.992 6.246 1 96.81 108 MET B CA 1
ATOM 2368 C C . MET B 1 108 ? -13.531 -7.176 6.586 1 96.81 108 MET B C 1
ATOM 2370 O O . MET B 1 108 ? -13.086 -7.895 5.691 1 96.81 108 MET B O 1
ATOM 2374 N N . GLN B 1 109 ? -13.289 -7.344 7.855 1 96.44 109 GLN B N 1
ATOM 2375 C CA . GLN B 1 109 ? -12.5 -8.5 8.273 1 96.44 109 GLN B CA 1
ATOM 2376 C C . GLN B 1 109 ? -13.164 -9.805 7.836 1 96.44 109 GLN B C 1
ATOM 2378 O O . GLN B 1 109 ? -12.5 -10.711 7.34 1 96.44 109 GLN B O 1
ATOM 2383 N N . ASP B 1 110 ? -14.453 -9.891 7.969 1 96.69 110 ASP B N 1
ATOM 2384 C CA . ASP B 1 110 ? -15.188 -11.086 7.574 1 96.69 110 ASP B CA 1
ATOM 2385 C C . ASP B 1 110 ? -15.164 -11.266 6.055 1 96.69 110 ASP B C 1
ATOM 2387 O O . ASP B 1 110 ? -14.953 -12.375 5.562 1 96.69 110 ASP B O 1
ATOM 2391 N N . VAL B 1 111 ? -15.383 -10.25 5.375 1 97.31 111 VAL B N 1
ATOM 2392 C CA . VAL B 1 111 ? -15.406 -10.289 3.918 1 97.31 111 VAL B CA 1
ATOM 2393 C C . VAL B 1 111 ? -14.055 -10.75 3.387 1 97.31 111 VAL B C 1
ATOM 2395 O O . VAL B 1 111 ? -13.984 -11.648 2.543 1 97.31 111 VAL B O 1
ATOM 2398 N N . LEU B 1 112 ? -12.977 -10.172 3.9 1 98.12 112 LEU B N 1
ATOM 2399 C CA . LEU B 1 112 ? -11.633 -10.484 3.422 1 98.12 112 LEU B CA 1
ATOM 2400 C C . LEU B 1 112 ? -11.219 -11.891 3.832 1 98.12 112 LEU B C 1
ATOM 2402 O O . LEU B 1 112 ? -10.492 -12.57 3.1 1 98.12 112 LEU B O 1
ATOM 2406 N N . ALA B 1 113 ? -11.68 -12.305 5.008 1 97.5 113 ALA B N 1
ATOM 2407 C CA . ALA B 1 113 ? -11.391 -13.664 5.438 1 97.5 113 ALA B CA 1
ATOM 2408 C C . ALA B 1 113 ? -12.016 -14.688 4.488 1 97.5 113 ALA B C 1
ATOM 2410 O O . ALA B 1 113 ? -11.383 -15.688 4.137 1 97.5 113 ALA B O 1
ATOM 2411 N N . GLU B 1 114 ? -13.203 -14.445 4.102 1 98.06 114 GLU B N 1
ATOM 2412 C CA . GLU B 1 114 ? -13.875 -15.328 3.154 1 98.06 114 GLU B CA 1
ATOM 2413 C C . GLU B 1 114 ? -13.164 -15.328 1.801 1 98.06 114 GLU B C 1
ATOM 2415 O O . GLU B 1 114 ? -12.984 -16.375 1.189 1 98.06 114 GLU B O 1
ATOM 2420 N N . GLU B 1 115 ? -12.812 -14.148 1.362 1 97.88 115 GLU B N 1
ATOM 2421 C CA . GLU B 1 115 ? -12.078 -14.047 0.103 1 97.88 115 GLU B CA 1
ATOM 2422 C C . GLU B 1 115 ? -10.75 -14.789 0.173 1 97.88 115 GLU B C 1
ATOM 2424 O O . GLU B 1 115 ? -10.375 -15.492 -0.771 1 97.88 115 GLU B O 1
ATOM 2429 N N . ALA B 1 116 ? -10.086 -14.617 1.276 1 98 116 ALA B N 1
ATOM 2430 C CA . ALA B 1 116 ? -8.797 -15.281 1.45 1 98 116 ALA B CA 1
ATOM 2431 C C . ALA B 1 116 ? -8.953 -16.797 1.434 1 98 116 ALA B C 1
ATOM 2433 O O . ALA B 1 116 ? -8.148 -17.5 0.821 1 98 116 ALA B O 1
ATOM 2434 N N . GLN B 1 117 ? -10 -17.281 2.094 1 98.25 117 GLN B N 1
ATOM 2435 C CA . GLN B 1 117 ? -10.258 -18.719 2.107 1 98.25 117 GLN B CA 1
ATOM 2436 C C . GLN B 1 117 ? -10.523 -19.234 0.699 1 98.25 117 GLN B C 1
ATOM 2438 O O . GLN B 1 117 ? -10.039 -20.312 0.333 1 98.25 117 GLN B O 1
ATOM 2443 N N . ARG B 1 118 ? -11.234 -18.516 -0.057 1 97.81 118 ARG B N 1
ATOM 2444 C CA . ARG B 1 118 ? -11.516 -18.922 -1.434 1 97.81 118 ARG B CA 1
ATOM 2445 C C . ARG B 1 118 ? -10.234 -18.969 -2.258 1 97.81 118 ARG B C 1
ATOM 2447 O O . ARG B 1 118 ? -10.023 -19.891 -3.047 1 97.81 118 ARG B O 1
ATOM 2454 N N . VAL B 1 119 ? -9.414 -17.953 -2.143 1 97.38 119 VAL B N 1
ATOM 2455 C CA . VAL B 1 119 ? -8.141 -17.875 -2.852 1 97.38 119 VAL B CA 1
ATOM 2456 C C . VAL B 1 119 ? -7.285 -19.094 -2.508 1 97.38 119 VAL B C 1
ATOM 2458 O O . VAL B 1 119 ? -6.734 -19.75 -3.396 1 97.38 119 VAL B O 1
ATOM 2461 N N . ILE B 1 120 ? -7.234 -19.422 -1.226 1 95.69 120 ILE B N 1
ATOM 2462 C CA . ILE B 1 120 ? -6.391 -20.5 -0.751 1 95.69 120 ILE B CA 1
ATOM 2463 C C . ILE B 1 120 ? -6.992 -21.844 -1.17 1 95.69 120 ILE B C 1
ATOM 2465 O O . ILE B 1 120 ? -6.309 -22.688 -1.762 1 95.69 120 ILE B O 1
ATOM 2469 N N . ASP B 1 121 ? -8.25 -22.062 -0.997 1 96.94 121 ASP B N 1
ATOM 2470 C CA . ASP B 1 121 ? -8.906 -23.344 -1.23 1 96.94 121 ASP B CA 1
ATOM 2471 C C . ASP B 1 121 ? -8.891 -23.719 -2.715 1 96.94 121 ASP B C 1
ATOM 2473 O O . ASP B 1 121 ? -8.82 -24.891 -3.072 1 96.94 121 ASP B O 1
ATOM 2477 N N . ASN B 1 122 ? -8.93 -22.719 -3.57 1 96.44 122 ASN B N 1
ATOM 2478 C CA . ASN B 1 122 ? -9.086 -22.984 -4.996 1 96.44 122 ASN B CA 1
ATOM 2479 C C . ASN B 1 122 ? -7.789 -22.719 -5.758 1 96.44 122 ASN B C 1
ATOM 2481 O O . ASN B 1 122 ? -7.777 -22.703 -6.988 1 96.44 122 ASN B O 1
ATOM 2485 N N . ASN B 1 123 ? -6.734 -22.422 -5.004 1 93.75 123 ASN B N 1
ATOM 2486 C CA . ASN B 1 123 ? -5.43 -22.156 -5.609 1 93.75 123 ASN B CA 1
ATOM 2487 C C . ASN B 1 123 ? -5.508 -21.047 -6.656 1 93.75 123 ASN B C 1
ATOM 2489 O O . ASN B 1 123 ? -5.051 -21.219 -7.785 1 93.75 123 ASN B O 1
ATOM 2493 N N . VAL B 1 124 ? -6.156 -19.953 -6.246 1 95 124 VAL B N 1
ATOM 2494 C CA . VAL B 1 124 ? -6.379 -18.828 -7.145 1 95 124 VAL B CA 1
ATOM 2495 C C . VAL B 1 124 ? -5.238 -17.812 -7 1 95 124 VAL B C 1
ATOM 2497 O O . VAL B 1 124 ? -4.77 -17.562 -5.891 1 95 124 VAL B O 1
ATOM 2500 N N . THR B 1 125 ? -4.711 -17.344 -8.07 1 94.38 125 THR B N 1
ATOM 2501 C CA . THR B 1 125 ? -3.852 -16.172 -8.148 1 94.38 125 THR B CA 1
ATOM 2502 C C . THR B 1 125 ? -4.523 -15.055 -8.945 1 94.38 125 THR B C 1
ATOM 2504 O O . THR B 1 125 ? -5.184 -15.32 -9.953 1 94.38 125 THR B O 1
ATOM 2507 N N . SER B 1 126 ? -4.43 -13.867 -8.477 1 97.25 126 SER B N 1
ATOM 2508 C CA . SER B 1 126 ? -5.098 -12.766 -9.164 1 97.25 126 SER B CA 1
ATOM 2509 C C . SER B 1 126 ? -4.188 -11.555 -9.281 1 97.25 126 SER B C 1
ATOM 2511 O O . SER B 1 126 ? -3.283 -11.367 -8.461 1 97.25 126 SER B O 1
ATOM 2513 N N . ALA B 1 127 ? -4.438 -10.797 -10.305 1 96.62 127 ALA B N 1
ATOM 2514 C CA . ALA B 1 127 ? -3.766 -9.523 -10.547 1 96.62 127 ALA B CA 1
ATOM 2515 C C . ALA B 1 127 ? -4.742 -8.477 -11.078 1 96.62 127 ALA B C 1
ATOM 2517 O O . ALA B 1 127 ? -5.629 -8.797 -11.867 1 96.62 127 ALA B O 1
ATOM 2518 N N . PHE B 1 128 ? -4.559 -7.25 -10.578 1 97.56 128 PHE B N 1
ATOM 2519 C CA . PHE B 1 128 ? -5.363 -6.113 -11.016 1 97.56 128 PHE B CA 1
ATOM 2520 C C . PHE B 1 128 ? -4.57 -5.223 -11.969 1 97.56 128 PHE B C 1
ATOM 2522 O O . PHE B 1 128 ? -3.465 -4.785 -11.641 1 97.56 128 PHE B O 1
ATOM 2529 N N . TYR B 1 129 ? -5.184 -4.977 -13.094 1 93.88 129 TYR B N 1
ATOM 2530 C CA . TYR B 1 129 ? -4.594 -4.078 -14.07 1 93.88 129 TYR B CA 1
ATOM 2531 C C . TYR B 1 129 ? -5.387 -2.781 -14.172 1 93.88 129 TYR B C 1
ATOM 2533 O O . TYR B 1 129 ? -6.523 -2.777 -14.648 1 93.88 129 TYR B O 1
ATOM 2541 N N . LEU B 1 130 ? -4.738 -1.731 -13.742 1 92.31 130 LEU B N 1
ATOM 2542 C CA . LEU B 1 130 ? -5.359 -0.416 -13.656 1 92.31 130 LEU B CA 1
ATOM 2543 C C . LEU B 1 130 ? -5.562 0.178 -15.047 1 92.31 130 LEU B C 1
ATOM 2545 O O . LEU B 1 130 ? -4.645 0.168 -15.875 1 92.31 130 LEU B O 1
ATOM 2549 N N . SER B 1 131 ? -6.758 0.667 -15.367 1 92 131 SER B N 1
ATOM 2550 C CA . SER B 1 131 ? -7.016 1.304 -16.656 1 92 131 SER B CA 1
ATOM 2551 C C . SER B 1 131 ? -7.355 2.779 -16.484 1 92 131 SER B C 1
ATOM 2553 O O . SER B 1 131 ? -7.289 3.553 -17.438 1 92 131 SER B O 1
ATOM 2555 N N . GLY B 1 132 ? -7.781 3.162 -15.172 1 88.94 132 GLY B N 1
ATOM 2556 C CA . GLY B 1 132 ? -8.102 4.562 -14.953 1 88.94 132 GLY B CA 1
ATOM 2557 C C . GLY B 1 132 ? -8.5 4.871 -13.523 1 88.94 132 GLY B C 1
ATOM 2558 O O . GLY B 1 132 ? -8.875 3.971 -12.773 1 88.94 132 GLY B O 1
ATOM 2559 N N . LEU B 1 133 ? -8.383 6.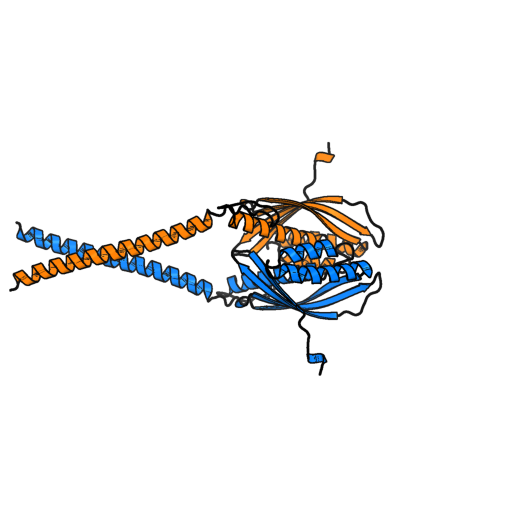207 -13.18 1 91.88 133 LEU B N 1
ATOM 2560 C CA . LEU B 1 133 ? -8.766 6.703 -11.867 1 91.88 133 LEU B CA 1
ATOM 2561 C C . LEU B 1 133 ? -9.617 7.961 -11.984 1 91.88 133 LEU B C 1
ATOM 2563 O O . LEU B 1 133 ? -9.328 8.836 -12.805 1 91.88 133 LEU B O 1
ATOM 2567 N N . ASP B 1 134 ? -10.773 8.016 -11.273 1 91.19 134 ASP B N 1
ATOM 2568 C CA . ASP B 1 134 ? -11.547 9.234 -11.039 1 91.19 134 ASP B CA 1
ATOM 2569 C C . ASP B 1 134 ? -11.5 9.641 -9.57 1 91.19 134 ASP B C 1
ATOM 2571 O O . ASP B 1 134 ? -11.992 8.906 -8.703 1 91.19 134 ASP B O 1
ATOM 2575 N N . THR B 1 135 ? -10.898 10.828 -9.375 1 89.69 135 THR B N 1
ATOM 2576 C CA . THR B 1 135 ? -10.688 11.234 -7.988 1 89.69 135 THR B CA 1
ATOM 2577 C C . THR B 1 135 ? -11.531 12.453 -7.641 1 89.69 135 THR B C 1
ATOM 2579 O O . THR B 1 135 ? -11.641 13.391 -8.438 1 89.69 135 THR B O 1
ATOM 2582 N N . TYR B 1 136 ? -12.148 12.367 -6.484 1 87.25 136 TYR B N 1
ATOM 2583 C CA . TYR B 1 136 ? -12.922 13.453 -5.898 1 87.25 136 TYR B CA 1
ATOM 2584 C C . TYR B 1 136 ? -12.328 13.883 -4.559 1 87.25 136 TYR B C 1
ATOM 2586 O O . TYR B 1 136 ? -12.82 13.484 -3.5 1 87.25 136 TYR B O 1
ATOM 2594 N N . PRO B 1 137 ? -11.32 14.766 -4.645 1 82.25 137 PRO B N 1
ATOM 2595 C CA . PRO B 1 137 ? -10.539 15.07 -3.443 1 82.25 137 PRO B CA 1
ATOM 2596 C C . PRO B 1 137 ? -11.375 15.688 -2.328 1 82.25 137 PRO B C 1
ATOM 2598 O O . PRO B 1 137 ? -11.18 15.367 -1.152 1 82.25 137 PRO B O 1
ATOM 2601 N N . SER B 1 138 ? -12.328 16.531 -2.6 1 79.25 138 SER B N 1
ATOM 2602 C CA . SER B 1 138 ? -13.148 17.188 -1.589 1 79.25 138 SER B CA 1
ATOM 2603 C C . SER B 1 138 ? -14.047 16.188 -0.867 1 79.25 138 SER B C 1
ATOM 2605 O O . SER B 1 138 ? -14.344 16.359 0.318 1 79.25 138 SER B O 1
ATOM 2607 N N . ALA B 1 139 ? -14.406 15.125 -1.565 1 84.19 139 ALA B N 1
ATOM 2608 C CA . ALA B 1 139 ? -15.266 14.102 -0.985 1 84.19 139 ALA B CA 1
ATOM 2609 C C . ALA B 1 139 ? -14.445 12.938 -0.429 1 84.19 139 ALA B C 1
ATOM 2611 O O . ALA B 1 139 ? -14.992 12.023 0.19 1 84.19 139 ALA B O 1
ATOM 2612 N N . GLY B 1 140 ? -13.172 12.945 -0.637 1 85.06 140 GLY B N 1
ATOM 2613 C CA . GLY B 1 140 ? -12.32 11.836 -0.225 1 85.06 140 GLY B CA 1
ATOM 2614 C C . GLY B 1 140 ? -12.656 10.531 -0.921 1 85.06 140 GLY B C 1
ATOM 2615 O O . GLY B 1 140 ? -12.672 9.477 -0.293 1 85.06 140 GLY B O 1
ATOM 2616 N N . MET B 1 141 ? -13 10.648 -2.205 1 92.19 141 MET B N 1
ATOM 2617 C CA . MET B 1 141 ? -13.453 9.469 -2.939 1 92.19 141 MET B CA 1
ATOM 2618 C C . MET B 1 141 ? -12.586 9.234 -4.176 1 92.19 141 MET B C 1
ATOM 2620 O O . MET B 1 141 ? -12.211 10.188 -4.863 1 92.19 141 MET B O 1
ATOM 2624 N N . VAL B 1 142 ? -12.281 7.969 -4.41 1 94.06 142 VAL B N 1
ATOM 2625 C CA . VAL B 1 142 ? -11.547 7.57 -5.609 1 94.06 142 VAL B CA 1
ATOM 2626 C C . VAL B 1 142 ? -12.258 6.395 -6.281 1 94.06 142 VAL B C 1
ATOM 2628 O O . VAL B 1 142 ? -12.492 5.359 -5.648 1 94.06 142 VAL B O 1
ATOM 2631 N N . ASP B 1 143 ? -12.633 6.57 -7.555 1 95 143 ASP B N 1
ATOM 2632 C CA . ASP B 1 143 ? -13.086 5.465 -8.391 1 95 143 ASP B CA 1
ATOM 2633 C C . ASP B 1 143 ? -11.938 4.891 -9.219 1 95 143 ASP B C 1
ATOM 2635 O O . ASP B 1 143 ? -11.258 5.625 -9.938 1 95 143 ASP B O 1
ATOM 2639 N N . ILE B 1 144 ? -11.797 3.564 -9.086 1 96.19 144 ILE B N 1
ATOM 2640 C CA . ILE B 1 144 ? -10.688 2.895 -9.758 1 96.19 144 ILE B CA 1
ATOM 2641 C C . ILE B 1 144 ? -11.234 1.914 -10.797 1 96.19 144 ILE B C 1
ATOM 2643 O O . ILE B 1 144 ? -12.023 1.025 -10.469 1 96.19 144 ILE B O 1
ATOM 2647 N N . HIS B 1 145 ? -10.789 2.104 -12.016 1 94.69 145 HIS B N 1
ATOM 2648 C CA . HIS B 1 145 ? -11.18 1.231 -13.117 1 94.69 145 HIS B CA 1
ATOM 2649 C C . HIS B 1 145 ? -10.039 0.296 -13.508 1 94.69 145 HIS B C 1
ATOM 2651 O O . HIS B 1 145 ? -8.875 0.711 -13.547 1 94.69 145 HIS B O 1
ATOM 2657 N N . GLY B 1 146 ? -10.461 -1.015 -13.711 1 94.81 146 GLY B N 1
ATOM 2658 C CA . GLY B 1 146 ? -9.438 -1.951 -14.156 1 94.81 146 GLY B CA 1
ATOM 2659 C C . GLY B 1 146 ? -9.984 -3.34 -14.438 1 94.81 146 GLY B C 1
ATOM 2660 O O . GLY B 1 146 ? -11.203 -3.531 -14.508 1 94.81 146 GLY B O 1
ATOM 2661 N N . THR B 1 147 ? -9.047 -4.164 -14.734 1 96.44 147 THR B N 1
ATOM 2662 C CA . THR B 1 147 ? -9.367 -5.562 -15.008 1 96.44 147 THR B CA 1
ATOM 2663 C C . THR B 1 147 ? -8.688 -6.477 -13.992 1 96.44 147 THR B C 1
ATOM 2665 O O . THR B 1 147 ? -7.52 -6.27 -13.641 1 96.44 147 THR B O 1
ATOM 2668 N N . VAL B 1 148 ? -9.461 -7.406 -13.453 1 96.25 148 VAL B N 1
ATOM 2669 C CA . VAL B 1 148 ? -8.891 -8.453 -12.602 1 96.25 148 VAL B CA 1
ATOM 2670 C C . VAL B 1 148 ? -8.664 -9.719 -13.422 1 96.25 148 VAL B C 1
ATOM 2672 O O . VAL B 1 148 ? -9.594 -10.25 -14.031 1 96.25 148 VAL B O 1
ATOM 2675 N N . GLN B 1 149 ? -7.43 -10.086 -13.555 1 95.94 149 GLN B N 1
ATOM 2676 C CA . GLN B 1 149 ? -7.059 -11.352 -14.172 1 95.94 149 GLN B CA 1
ATOM 2677 C C . GLN B 1 149 ? -6.797 -12.422 -13.117 1 95.94 149 GLN B C 1
ATOM 2679 O O . GLN B 1 149 ? -6 -12.219 -12.195 1 95.94 149 GLN B O 1
ATOM 2684 N N . GLN B 1 150 ? -7.441 -13.57 -13.273 1 96.94 150 GLN B N 1
ATOM 2685 C CA . GLN B 1 150 ? -7.273 -14.656 -12.312 1 96.94 150 GLN B CA 1
ATOM 2686 C C . GLN B 1 150 ? -6.742 -15.914 -12.992 1 96.94 150 GLN B C 1
ATOM 2688 O O . GLN B 1 150 ? -6.984 -16.141 -14.18 1 96.94 150 GLN B O 1
ATOM 2693 N N . TRP B 1 151 ? -6.078 -16.672 -12.234 1 93.75 151 TRP B N 1
ATOM 2694 C CA . TRP B 1 151 ? -5.625 -18 -12.594 1 93.75 151 TRP B CA 1
ATOM 2695 C C . TRP B 1 151 ? -6.031 -19.016 -11.531 1 93.75 151 TRP B C 1
ATOM 2697 O O . TRP B 1 151 ? -5.918 -18.75 -10.336 1 93.75 151 TRP B O 1
ATOM 2707 N N . ILE B 1 152 ? -6.559 -20.062 -11.906 1 93.44 152 ILE B N 1
ATOM 2708 C CA . ILE B 1 152 ? -6.77 -21.219 -11.039 1 93.44 152 ILE B CA 1
ATOM 2709 C C . ILE B 1 152 ? -5.707 -22.281 -11.328 1 93.44 152 ILE B C 1
ATOM 2711 O O . ILE B 1 152 ? -5.801 -23 -12.32 1 93.44 152 ILE B O 1
ATOM 2715 N N . GLY B 1 153 ? -4.758 -22.328 -10.383 1 84.75 153 GLY B N 1
ATOM 2716 C CA . GLY B 1 153 ? -3.555 -23.047 -10.781 1 84.75 153 GLY B CA 1
ATOM 2717 C C . GLY B 1 153 ? -2.834 -22.391 -11.953 1 84.75 153 GLY B C 1
ATOM 2718 O O . GLY B 1 153 ? -2.484 -21.219 -11.898 1 84.75 153 GLY B O 1
ATOM 2719 N N . SER B 1 154 ? -2.684 -23.109 -12.992 1 84 154 SER B N 1
ATOM 2720 C CA . SER B 1 154 ? -1.991 -22.594 -14.164 1 84 154 SER B CA 1
ATOM 2721 C C . SER B 1 154 ? -2.98 -22.141 -15.234 1 84 154 SER B C 1
ATOM 2723 O O . SER B 1 154 ? -2.578 -21.625 -16.281 1 84 154 SER B O 1
ATOM 2725 N N . ARG B 1 155 ? -4.285 -22.297 -14.914 1 92.56 155 ARG B N 1
ATOM 2726 C CA . ARG B 1 155 ? -5.297 -21.984 -15.922 1 92.56 155 ARG B CA 1
ATOM 2727 C C . ARG B 1 155 ? -5.754 -20.531 -15.805 1 92.56 155 ARG B C 1
ATOM 2729 O O . ARG B 1 155 ? -6.348 -20.141 -14.797 1 92.56 155 ARG B O 1
ATOM 2736 N N . LYS B 1 156 ? -5.547 -19.875 -16.844 1 94.06 156 LYS B N 1
ATOM 2737 C CA . LYS B 1 156 ? -5.965 -18.469 -16.922 1 94.06 156 LYS B CA 1
ATOM 2738 C C . LYS B 1 156 ? -7.473 -18.359 -17.125 1 94.06 156 LYS B C 1
ATOM 2740 O O . LYS B 1 156 ? -8.047 -19.031 -17.969 1 94.06 156 LYS B O 1
ATOM 2745 N N . GLN B 1 157 ? -8.117 -17.562 -16.312 1 96.88 157 GLN B N 1
ATOM 2746 C CA . GLN B 1 157 ? -9.555 -17.328 -16.391 1 96.88 157 GLN B CA 1
ATOM 2747 C C . GLN B 1 157 ? -9.867 -16.109 -17.266 1 96.88 157 GLN B C 1
ATOM 2749 O O . GLN B 1 157 ? -8.984 -15.281 -17.516 1 96.88 157 GLN B O 1
ATOM 2754 N N . PRO B 1 158 ? -11.109 -16.031 -17.734 1 95.75 158 PRO B N 1
ATOM 2755 C CA . PRO B 1 158 ? -11.461 -14.781 -18.422 1 95.75 158 PRO B CA 1
ATOM 2756 C C . PRO B 1 158 ? -11.336 -13.555 -17.531 1 95.75 158 PRO B C 1
ATOM 2758 O O . PRO B 1 158 ? -11.68 -13.609 -16.344 1 95.75 158 PRO B O 1
ATOM 2761 N N . PRO B 1 159 ? -10.773 -12.555 -18.062 1 94.62 159 PRO B N 1
ATOM 2762 C CA . PRO B 1 159 ? -10.641 -11.328 -17.266 1 94.62 159 PRO B CA 1
ATOM 2763 C C . PRO B 1 159 ? -11.992 -10.711 -16.906 1 94.62 159 PRO B C 1
ATOM 2765 O O . PRO B 1 159 ? -12.961 -10.859 -17.656 1 94.62 159 PRO B O 1
ATOM 2768 N N . GLU B 1 160 ? -12.055 -10.062 -15.773 1 95.88 160 GLU B N 1
ATOM 2769 C CA . GLU B 1 160 ? -13.258 -9.375 -15.305 1 95.88 160 GLU B CA 1
ATOM 2770 C C . GLU B 1 160 ? -13.016 -7.883 -15.141 1 95.88 160 GLU B C 1
ATOM 2772 O O . GLU B 1 160 ? -12.086 -7.473 -14.438 1 95.88 160 GLU B O 1
ATOM 2777 N N . GLU B 1 161 ? -13.867 -7.121 -15.789 1 94.38 161 GLU B N 1
ATOM 2778 C CA . GLU B 1 161 ? -13.805 -5.676 -15.578 1 94.38 161 GLU B CA 1
ATOM 2779 C C . GLU B 1 161 ? -14.414 -5.289 -14.234 1 94.38 161 GLU B C 1
ATOM 2781 O O . GLU B 1 161 ? -15.445 -5.836 -13.836 1 94.38 161 GLU B O 1
ATOM 2786 N N . LYS B 1 162 ? -13.68 -4.383 -13.586 1 95.25 162 LYS B N 1
ATOM 2787 C CA . LYS B 1 162 ? -14.172 -3.943 -12.281 1 95.25 162 LYS B CA 1
ATOM 2788 C C . LYS B 1 162 ? -14.055 -2.43 -12.133 1 95.25 162 LYS B C 1
ATOM 2790 O O . LYS B 1 162 ? -13.125 -1.819 -12.656 1 95.25 162 LYS B O 1
ATOM 2795 N N . THR B 1 163 ? -15.078 -1.834 -11.516 1 96.44 163 THR B N 1
ATOM 2796 C CA . THR B 1 163 ? -15.031 -0.473 -10.992 1 96.44 163 THR B CA 1
ATOM 2797 C C . THR B 1 163 ? -15.164 -0.476 -9.477 1 96.44 163 THR B C 1
ATOM 2799 O O . THR B 1 163 ? -16.156 -0.949 -8.93 1 96.44 163 THR B O 1
ATOM 2802 N N . LEU B 1 164 ? -14.133 0.029 -8.859 1 97.56 164 LEU B N 1
ATOM 2803 C CA . LEU B 1 164 ? -14.078 0.043 -7.402 1 97.56 164 LEU B CA 1
ATOM 2804 C C . LEU B 1 164 ? -14.148 1.47 -6.867 1 97.56 164 LEU B C 1
ATOM 2806 O O . LEU B 1 164 ? -13.539 2.379 -7.434 1 97.56 164 LEU B O 1
ATOM 2810 N N . ARG B 1 165 ? -14.914 1.681 -5.844 1 97.12 165 ARG B N 1
ATOM 2811 C CA . ARG B 1 165 ? -14.977 2.977 -5.176 1 97.12 165 ARG B CA 1
ATOM 2812 C C . ARG B 1 165 ? -14.383 2.895 -3.773 1 97.12 165 ARG B C 1
ATOM 2814 O O . ARG B 1 165 ? -14.836 2.1 -2.947 1 97.12 165 ARG B O 1
ATOM 2821 N N . LEU B 1 166 ? -13.398 3.689 -3.508 1 97 166 LEU B N 1
ATOM 2822 C CA . LEU B 1 166 ? -12.844 3.859 -2.172 1 97 166 LEU B CA 1
ATOM 2823 C C . LEU B 1 166 ? -13.234 5.211 -1.587 1 97 166 LEU B C 1
ATOM 2825 O O . LEU B 1 166 ? -12.992 6.254 -2.207 1 97 166 LEU B O 1
ATOM 2829 N N . GLU B 1 167 ? -13.891 5.156 -0.46 1 95.25 167 GLU B N 1
ATOM 2830 C CA . GLU B 1 167 ? -14.094 6.344 0.361 1 95.25 167 GLU B CA 1
ATOM 2831 C C . GLU B 1 167 ? -13.023 6.449 1.448 1 95.25 167 GLU B C 1
ATOM 2833 O O . GLU B 1 167 ? -12.969 5.613 2.352 1 95.25 167 GLU B O 1
ATOM 2838 N N . LEU B 1 168 ? -12.25 7.527 1.325 1 91.5 168 LEU B N 1
ATOM 2839 C CA . LEU B 1 168 ? -11.102 7.703 2.211 1 91.5 168 LEU B CA 1
ATOM 2840 C C . LEU B 1 168 ? -11.297 8.914 3.113 1 91.5 168 LEU B C 1
ATOM 2842 O O . LEU B 1 168 ? -11.977 9.875 2.738 1 91.5 168 LEU B O 1
ATOM 2846 N N . ARG B 1 169 ? -10.758 8.773 4.277 1 82.94 169 ARG B N 1
ATOM 2847 C CA . ARG B 1 169 ? -10.75 9.891 5.215 1 82.94 169 ARG B CA 1
ATOM 2848 C C . ARG B 1 169 ? -9.32 10.328 5.523 1 82.94 169 ARG B C 1
ATOM 2850 O O . ARG B 1 169 ? -8.453 9.492 5.789 1 82.94 169 ARG B O 1
ATOM 2857 N N . TYR B 1 170 ? -9.211 11.648 5.328 1 73.56 170 TYR B N 1
ATOM 2858 C CA . TYR B 1 170 ? -7.926 12.258 5.656 1 73.56 170 TYR B CA 1
ATOM 2859 C C . TYR B 1 170 ? -8 13.016 6.977 1 73.56 170 TYR B C 1
ATOM 2861 O O . TYR B 1 170 ? -8.711 14.016 7.082 1 73.56 170 TYR B O 1
ATOM 2869 N N . ARG B 1 171 ? -7.297 12.516 7.957 1 67.06 171 ARG B N 1
ATOM 2870 C CA . ARG B 1 171 ? -7.285 13.195 9.25 1 67.06 171 ARG B CA 1
ATOM 2871 C C . ARG B 1 171 ? -5.871 13.273 9.812 1 67.06 171 ARG B C 1
ATOM 2873 O O . ARG B 1 171 ? -5.223 12.242 10.023 1 67.06 171 ARG B O 1
ATOM 2880 N N . ARG B 1 172 ? -5.48 14.5 10.125 1 61 172 ARG B N 1
ATOM 2881 C CA . ARG B 1 172 ? -4.203 14.719 10.797 1 61 172 ARG B CA 1
ATOM 2882 C C . ARG B 1 172 ? -3.064 14.039 10.047 1 61 172 ARG B C 1
ATOM 2884 O O . ARG B 1 172 ? -2.236 13.359 10.656 1 61 172 ARG B O 1
ATOM 2891 N N . GLY B 1 173 ? -3.129 14 8.75 1 61 173 GLY B N 1
ATOM 2892 C CA . GLY B 1 173 ? -2.045 13.445 7.957 1 61 173 GLY B CA 1
ATOM 2893 C C . GLY B 1 173 ? -2.164 11.945 7.746 1 61 173 GLY B C 1
ATOM 2894 O O . GLY B 1 173 ? -1.247 11.312 7.219 1 61 173 GLY B O 1
ATOM 2895 N N . MET B 1 174 ? -3.242 11.383 8.164 1 72 174 MET B N 1
ATOM 2896 C CA . MET B 1 174 ? -3.463 9.953 8.031 1 72 174 MET B CA 1
ATOM 2897 C C . MET B 1 174 ? -4.633 9.664 7.094 1 72 174 MET B C 1
ATOM 2899 O O . MET B 1 174 ? -5.637 10.383 7.113 1 72 174 MET B O 1
ATOM 2903 N N . VAL B 1 175 ? -4.395 8.617 6.246 1 79 175 VAL B N 1
ATOM 2904 C CA . VAL B 1 175 ? -5.477 8.195 5.363 1 79 175 VAL B CA 1
ATOM 2905 C C . VAL B 1 175 ? -6.062 6.871 5.863 1 79 175 VAL B C 1
ATOM 2907 O O . VAL B 1 175 ? -5.32 5.934 6.164 1 79 175 VAL B O 1
ATOM 2910 N N . THR B 1 176 ? -7.383 6.828 6.094 1 87.5 176 THR B N 1
ATOM 2911 C CA . THR B 1 176 ? -8.086 5.602 6.457 1 87.5 176 THR B CA 1
ATOM 2912 C C . THR B 1 176 ? -9.203 5.305 5.465 1 87.5 176 THR B C 1
ATOM 2914 O O . THR B 1 176 ? -9.656 6.199 4.746 1 87.5 176 THR B O 1
ATOM 2917 N N . ILE B 1 177 ? -9.586 4.02 5.43 1 95.31 177 ILE B N 1
ATOM 2918 C CA . ILE B 1 177 ? -10.672 3.602 4.547 1 95.31 177 ILE B CA 1
ATOM 2919 C C . ILE B 1 177 ? -12 3.637 5.305 1 95.31 177 ILE B C 1
ATOM 2921 O O . ILE B 1 177 ? -12.18 2.914 6.289 1 95.31 177 ILE B O 1
ATOM 2925 N N . LYS B 1 178 ? -12.883 4.406 4.848 1 94.75 178 LYS B N 1
ATOM 2926 C CA . LYS B 1 178 ? -14.25 4.41 5.359 1 94.75 178 LYS B CA 1
ATOM 2927 C C . LYS B 1 178 ? -15.086 3.326 4.691 1 94.75 178 LYS B C 1
ATOM 2929 O O . LYS B 1 178 ? -15.906 2.678 5.344 1 94.75 178 LYS B O 1
ATOM 2934 N N . ALA B 1 179 ? -14.852 3.223 3.383 1 96.19 179 ALA B N 1
ATOM 2935 C CA . ALA B 1 179 ? -15.594 2.213 2.635 1 96.19 179 ALA B CA 1
ATOM 2936 C C . ALA B 1 179 ? -14.812 1.765 1.399 1 96.19 179 ALA B C 1
ATOM 2938 O O . ALA B 1 179 ? -14.117 2.566 0.772 1 96.19 179 ALA B O 1
ATOM 2939 N N . PHE B 1 180 ? -14.922 0.505 1.053 1 97.69 180 PHE B N 1
ATOM 2940 C CA . PHE B 1 180 ? -14.367 -0.146 -0.127 1 97.69 180 PHE B CA 1
ATOM 2941 C C . PHE B 1 180 ? -15.422 -0.993 -0.827 1 97.69 180 PHE B C 1
ATOM 2943 O O . PHE B 1 180 ? -15.75 -2.09 -0.368 1 97.69 180 PHE B O 1
ATOM 2950 N N . ARG B 1 181 ? -15.883 -0.443 -2.029 1 96.5 181 ARG B N 1
ATOM 2951 C CA . ARG B 1 181 ? -17.016 -1.106 -2.66 1 96.5 181 ARG B CA 1
ATOM 2952 C C . ARG B 1 181 ? -16.766 -1.336 -4.145 1 96.5 181 ARG B C 1
ATOM 2954 O O . ARG B 1 181 ? -16.031 -0.578 -4.777 1 96.5 181 ARG B O 1
ATOM 2961 N N . GLU B 1 182 ? -17.344 -2.402 -4.629 1 95.38 182 GLU B N 1
ATOM 2962 C CA . GLU B 1 182 ? -17.422 -2.615 -6.07 1 95.38 182 GLU B CA 1
ATOM 2963 C C . GLU B 1 182 ? -18.688 -2.008 -6.656 1 95.38 182 GLU B C 1
ATOM 2965 O O . GLU B 1 182 ? -19.797 -2.277 -6.176 1 95.38 182 GLU B O 1
ATOM 2970 N N . LYS B 1 183 ? -18.422 -1.195 -7.684 1 91.69 183 LYS B N 1
ATOM 2971 C CA . LYS B 1 183 ? -19.578 -0.596 -8.344 1 91.69 183 LYS B CA 1
ATOM 2972 C C . LYS B 1 183 ? -20.188 -1.546 -9.375 1 91.69 183 LYS B C 1
ATOM 2974 O O . LYS B 1 183 ? -19.453 -2.205 -10.117 1 91.69 183 LYS B O 1
ATOM 2979 N N . ILE B 1 184 ? -21.391 -1.923 -9.281 1 77.56 184 ILE B N 1
ATOM 2980 C CA . ILE B 1 184 ? -22.062 -2.809 -10.227 1 77.56 184 ILE B CA 1
ATOM 2981 C C . ILE B 1 184 ? -22.562 -2.006 -11.422 1 77.56 184 ILE B C 1
ATOM 2983 O O . ILE B 1 184 ? -23.141 -0.927 -11.258 1 77.56 184 ILE B O 1
ATOM 2987 N N . ASN B 1 185 ? -21.828 -2.199 -12.508 1 59.12 185 ASN B N 1
ATOM 2988 C CA . ASN B 1 185 ? -22.344 -1.565 -13.727 1 59.12 185 ASN B CA 1
ATOM 2989 C C . ASN B 1 185 ? -23.75 -2.021 -14.047 1 59.12 185 ASN B C 1
ATOM 2991 O O . ASN B 1 185 ? -24.016 -3.221 -14.18 1 59.12 185 ASN B O 1
ATOM 2995 N N . VAL B 1 186 ? -24.734 -1.402 -13.57 1 49.69 186 VAL B N 1
ATOM 2996 C CA . VAL B 1 186 ? -26.109 -1.688 -13.977 1 49.69 186 VAL B CA 1
ATOM 2997 C C . VAL B 1 186 ? -26.219 -1.654 -15.492 1 49.69 186 VAL B C 1
ATOM 2999 O O . VAL B 1 186 ? -27.25 -2.014 -16.062 1 49.69 186 VAL B O 1
ATOM 3002 N N . SER B 1 187 ? -25.422 -1.152 -16.172 1 45.31 187 SER B N 1
ATOM 3003 C CA . SER B 1 187 ? -25.891 -1.114 -17.562 1 45.31 187 SER B CA 1
ATOM 3004 C C . SER B 1 187 ? -26.156 -2.52 -18.094 1 45.31 187 SER B C 1
ATOM 3006 O O . SER B 1 187 ? -26.516 -2.688 -19.266 1 45.31 187 SER B O 1
ATOM 3008 N N . ALA B 1 188 ? -25.422 -3.561 -17.75 1 42.78 188 ALA B N 1
ATOM 3009 C CA . ALA B 1 188 ? -25.703 -4.77 -18.516 1 42.78 188 ALA B CA 1
ATOM 3010 C C . ALA B 1 188 ? -27.125 -5.266 -18.25 1 42.78 188 ALA B C 1
ATOM 3012 O O . ALA B 1 188 ? -27.469 -6.391 -18.625 1 42.78 188 ALA B O 1
ATOM 3013 N N . LEU B 1 189 ? -27.578 -4.805 -17.141 1 39.06 189 LEU B N 1
ATOM 3014 C CA . LEU B 1 189 ? -28.938 -5.312 -16.984 1 39.06 189 LEU B CA 1
ATOM 3015 C C . LEU B 1 189 ? -29.797 -4.902 -18.172 1 39.06 189 LEU B C 1
ATOM 3017 O O . LEU B 1 189 ? -30.891 -5.449 -18.359 1 39.06 189 LEU B O 1
ATOM 3021 N N . HIS B 1 190 ? -29.531 -3.705 -18.781 1 32.19 190 HIS B N 1
ATOM 3022 C CA . HIS B 1 190 ? -30.469 -3.469 -19.891 1 32.19 190 HIS B CA 1
ATOM 3023 C C . HIS B 1 190 ? -29.953 -4.078 -21.188 1 32.19 190 HIS B C 1
ATOM 3025 O O . HIS B 1 190 ? -28.75 -4.012 -21.469 1 32.19 190 HIS B O 1
#

Foldseek 3Di:
DVVVVVVVVVVVVVVVVVVVVVVVVVVVVVVVVVVVVVVLVVPLLLQPQQQVVGDDDDSNPCNNVLQNVLVVVVVQLVCLCFQDWLVCLVVSLVVSLVQADPVCSVVVVVVSVVVSCVRNVQRKGKGWDWDDWDTDSVQQKIKTWTWMWMDRVPRTDDIDTWIKMWRWDDDPNGIGTHDIDTDDPVPVVD/DVVVVVVVVVVVVVVVVVVVVVVVVVVVVVVVVVVVVVVLVVPLCLCLQQPVVGPDDDSNNNVNVLQVVLVVVVVQLVCLCFQDWLVCLVVSLVVSLVQADPVCSVVVVVVSVVVSCVRNVQRKGKGWDWDDWDTDSVQQKIKTWTWIWMDRVPRTDDIDTWIKMWRWDDDPNGIGTHDIDTDDPVPVVD

Solvent-accessible surface area (backbone atoms only — not comparable to full-atom values): 19727 Å² total; per-residue (Å²): 117,70,71,62,53,53,56,53,49,50,52,50,48,50,49,48,36,54,50,40,50,48,53,31,51,50,48,50,50,51,52,49,51,55,48,48,52,51,47,49,64,61,66,37,52,57,24,64,46,43,60,85,87,47,81,63,81,82,82,18,45,69,23,9,50,49,29,49,46,51,49,54,51,50,51,48,51,50,41,34,67,41,36,29,34,55,80,27,28,64,54,30,41,52,57,50,50,69,36,33,33,82,84,45,30,65,65,48,49,54,55,50,50,52,52,38,47,50,27,44,76,55,42,27,33,32,22,57,45,80,76,46,76,48,76,38,62,92,73,27,32,37,37,39,32,30,35,40,39,37,21,51,64,90,43,74,47,81,68,39,80,45,39,35,38,38,34,41,41,81,52,98,63,38,76,30,34,66,41,82,44,74,55,76,73,60,63,74,79,104,117,71,70,62,54,54,56,52,50,48,52,51,48,50,49,47,36,53,49,39,51,49,51,34,52,51,49,49,49,51,51,50,50,54,48,48,52,53,46,47,62,62,67,42,46,35,12,41,43,33,57,88,86,45,81,55,72,83,63,12,41,61,30,4,48,51,33,53,45,50,50,53,52,51,50,48,52,49,41,34,66,40,35,28,33,54,80,26,28,64,54,30,42,51,55,49,49,68,36,33,32,82,87,45,29,66,66,49,50,55,54,48,50,53,51,38,48,50,27,42,76,55,41,27,34,33,22,58,45,79,75,46,77,50,76,37,63,95,74,28,32,38,38,40,32,30,34,41,39,36,20,50,64,88,45,74,48,81,67,40,81,46,38,34,39,37,35,40,43,81,53,95,63,37,74,31,35,68,42,81,45,75,56,75,76,58,65,76,76,105

Organism: Klebsiella variicola (NCBI:txid244366)

Radius of gyration: 29.84 Å; Cα contacts (8 Å, |Δi|>4): 611; chains: 2; bounding box: 62×101×59 Å